Protein AF-A0A7Y2B599-F1 (afdb_monomer)

Solvent-accessible surface area (backbone atoms only — not comparable to full-atom values): 16458 Å² total; per-residue (Å²): 141,85,85,82,78,83,78,78,80,61,75,66,63,61,58,52,51,56,56,50,47,54,66,72,65,56,71,74,73,62,78,79,91,85,49,82,81,55,75,42,91,51,27,22,37,41,32,25,42,84,87,58,48,80,61,46,73,34,50,60,59,65,24,56,62,40,33,40,67,42,55,51,56,54,50,55,63,48,49,52,52,26,40,72,70,62,72,43,56,73,89,38,76,43,60,58,74,49,66,50,98,83,48,74,90,78,68,51,94,88,65,50,68,74,33,44,42,53,52,37,60,68,56,73,25,57,46,52,54,51,59,47,46,76,74,52,57,60,86,67,47,52,60,51,38,35,73,39,36,38,16,18,72,83,45,56,30,57,80,85,52,61,62,24,33,68,74,70,79,52,72,79,51,102,70,71,51,70,87,77,63,67,55,47,15,36,21,57,50,40,51,45,47,28,49,45,41,51,74,72,34,55,98,49,54,73,69,43,33,53,53,50,49,63,62,27,50,44,94,75,74,30,33,49,56,58,41,48,39,83,44,94,65,54,21,37,40,37,37,37,41,34,34,52,48,82,80,69,84,48,53,34,38,44,28,42,38,34,60,37,51,56,84,57,77,84,70,85,62,56,59,49,55,54,17,55,70,39,73,46,72,50,74,84,128

Mean predicted aligned error: 11.06 Å

Sequence (285 aa):
MIRWQHTSIGIGTRFLLCLALSIATGCAKAPELDHPGFDHPSIAVLLLDETGALASSRNGALATGHAFLAGDFLRVPTTIVGLERGELNPAGSFVCRDAGPGAVDGATDESADPLTFRDAFHAPCRSVFREIQRKIPWADFEPKLRALGLGAVSGFGDTGEDPGFVPEKLAGEGSWDIWSNRLITASPAQMARALHSTFAGESMTPATRDAWNALTRGNYELHAVSGRFDEELLGYRWIAVRGERNGTGETWLLFVFALTPSDQEPKPDLERYAAEWFGASPPIW

Structure (mmCIF, N/CA/C/O backbone):
data_AF-A0A7Y2B599-F1
#
_entry.id   AF-A0A7Y2B599-F1
#
loop_
_atom_site.group_PDB
_atom_site.id
_atom_site.type_symbol
_atom_site.label_atom_id
_atom_site.label_alt_id
_atom_site.label_comp_id
_atom_site.label_asym_id
_atom_site.label_entity_id
_atom_site.label_seq_id
_atom_site.pdbx_PDB_ins_code
_atom_site.Cartn_x
_atom_site.Cartn_y
_atom_site.Cartn_z
_atom_site.occupancy
_atom_site.B_iso_or_equiv
_atom_site.auth_seq_id
_atom_site.auth_comp_id
_atom_site.auth_asym_id
_atom_site.auth_atom_id
_atom_site.pdbx_PDB_model_num
ATOM 1 N N . MET A 1 1 ? -19.092 -67.793 5.580 1.00 38.62 1 MET A N 1
ATOM 2 C CA . MET A 1 1 ? -18.018 -67.347 4.666 1.00 38.62 1 MET A CA 1
ATOM 3 C C . MET A 1 1 ? -18.611 -66.242 3.794 1.00 38.62 1 MET A C 1
ATOM 5 O O . MET A 1 1 ? -19.406 -66.552 2.921 1.00 38.62 1 MET A O 1
ATOM 9 N N . ILE A 1 2 ? -18.362 -64.967 4.109 1.00 38.19 2 ILE A N 1
ATOM 10 C CA . ILE A 1 2 ? -18.944 -63.811 3.399 1.00 38.19 2 ILE A CA 1
ATOM 11 C C . ILE A 1 2 ? -17.787 -63.066 2.729 1.00 38.19 2 ILE A C 1
ATOM 13 O O . ILE A 1 2 ? -16.863 -62.632 3.414 1.00 38.19 2 ILE A O 1
ATOM 17 N N . ARG A 1 3 ? -17.809 -62.973 1.395 1.00 37.34 3 ARG A N 1
ATOM 18 C CA . ARG A 1 3 ? -16.858 -62.173 0.611 1.00 37.34 3 ARG A CA 1
ATOM 19 C C . ARG A 1 3 ? -17.394 -60.746 0.501 1.00 37.34 3 ARG A C 1
ATOM 21 O O . ARG A 1 3 ? -18.465 -60.549 -0.061 1.00 37.34 3 ARG A O 1
ATOM 28 N N . TRP A 1 4 ? -16.637 -59.775 1.000 1.00 35.94 4 TRP A N 1
ATOM 29 C CA . TRP A 1 4 ? -16.850 -58.358 0.711 1.00 35.94 4 TRP A CA 1
ATOM 30 C C . TRP A 1 4 ? -16.207 -58.028 -0.640 1.00 35.94 4 TRP A C 1
ATOM 32 O O . TRP A 1 4 ? -15.003 -58.208 -0.815 1.00 35.94 4 TRP A O 1
ATOM 42 N N . GLN A 1 5 ? -17.010 -57.582 -1.606 1.00 38.03 5 GLN A N 1
ATOM 43 C CA . GLN A 1 5 ? -16.516 -56.942 -2.823 1.00 38.03 5 GLN A CA 1
ATOM 44 C C . GLN A 1 5 ? -16.377 -55.443 -2.544 1.00 38.03 5 GLN A C 1
ATOM 46 O O . GLN A 1 5 ? -17.360 -54.768 -2.250 1.00 38.03 5 GLN A O 1
ATOM 51 N N . HIS A 1 6 ? -15.151 -54.927 -2.621 1.00 39.78 6 HIS A N 1
ATOM 52 C 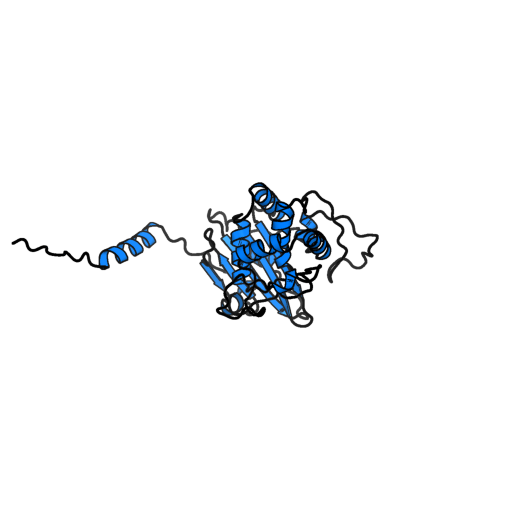CA . HIS A 1 6 ? -14.900 -53.492 -2.665 1.00 39.78 6 HIS A CA 1
ATOM 53 C C . HIS A 1 6 ? -15.256 -52.975 -4.059 1.00 39.78 6 HIS A C 1
ATOM 55 O O . HIS A 1 6 ? -14.558 -53.254 -5.033 1.00 39.78 6 HIS A O 1
ATOM 61 N N . THR A 1 7 ? -16.344 -52.217 -4.153 1.00 43.22 7 THR A N 1
ATOM 62 C CA . THR A 1 7 ? -16.658 -51.424 -5.339 1.00 43.22 7 THR A CA 1
ATOM 63 C C . THR A 1 7 ? -15.766 -50.188 -5.322 1.00 43.22 7 THR A C 1
ATOM 65 O O . THR A 1 7 ? -15.995 -49.249 -4.560 1.00 43.22 7 THR A O 1
ATOM 68 N N . SER A 1 8 ? -14.717 -50.198 -6.140 1.00 41.00 8 SER A N 1
ATOM 69 C CA . SER A 1 8 ? -13.899 -49.021 -6.421 1.00 41.00 8 SER A CA 1
ATOM 70 C C . SER A 1 8 ? -14.770 -47.958 -7.093 1.00 41.00 8 SER A C 1
ATOM 72 O O . SER A 1 8 ? -15.074 -48.059 -8.280 1.00 41.00 8 SER A O 1
ATOM 74 N N . ILE A 1 9 ? -15.188 -46.935 -6.344 1.00 46.78 9 ILE A N 1
ATOM 75 C CA . ILE A 1 9 ? -15.770 -45.724 -6.930 1.00 46.78 9 ILE A CA 1
ATOM 76 C C . ILE A 1 9 ? -14.615 -44.986 -7.601 1.00 46.78 9 ILE A C 1
ATOM 78 O O . ILE A 1 9 ? -13.759 -44.391 -6.946 1.00 46.78 9 ILE A O 1
ATOM 82 N N . GLY A 1 10 ? -14.555 -45.139 -8.922 1.00 36.84 10 GLY A N 1
ATOM 83 C CA . GLY A 1 10 ? -13.512 -44.596 -9.772 1.00 36.84 10 GLY A CA 1
ATOM 84 C C . GLY A 1 10 ? -13.379 -43.084 -9.620 1.00 36.84 10 GLY A C 1
ATOM 85 O O . GLY A 1 10 ? -14.355 -42.341 -9.585 1.00 36.84 10 GLY A O 1
ATOM 86 N N . ILE A 1 11 ? -12.127 -42.640 -9.601 1.00 47.69 11 ILE A N 1
ATOM 87 C CA . ILE A 1 11 ? -11.656 -41.250 -9.529 1.00 47.69 11 ILE A CA 1
ATOM 88 C C . ILE A 1 11 ? -12.298 -40.337 -10.606 1.00 47.69 11 ILE A C 1
ATOM 90 O O . ILE A 1 11 ? -12.306 -39.116 -10.461 1.00 47.69 11 ILE A O 1
ATOM 94 N N . GLY A 1 12 ? -12.917 -40.912 -11.644 1.00 37.12 12 GLY A N 1
ATOM 95 C CA . GLY A 1 12 ? -13.586 -40.192 -12.730 1.00 37.12 12 GLY A CA 1
ATOM 96 C C . GLY A 1 12 ? -14.792 -39.338 -12.317 1.00 37.12 12 GLY A C 1
ATOM 97 O O . GLY A 1 12 ? -15.004 -38.284 -12.911 1.00 37.12 12 GLY A O 1
ATOM 98 N N . THR A 1 13 ? -15.553 -39.705 -11.280 1.00 42.88 13 THR A N 1
ATOM 99 C CA . THR A 1 13 ? -16.737 -38.918 -10.871 1.00 42.88 13 THR A CA 1
ATOM 100 C C . THR A 1 13 ? -16.385 -37.644 -10.102 1.00 42.88 13 THR A C 1
ATOM 102 O O . THR A 1 13 ? -17.166 -36.697 -10.118 1.00 42.88 13 THR A O 1
ATOM 105 N N . ARG A 1 14 ? -15.205 -37.569 -9.469 1.00 41.62 14 ARG A N 1
ATOM 106 C CA . ARG A 1 14 ? -14.756 -36.350 -8.769 1.00 41.62 14 ARG A CA 1
ATOM 107 C C . ARG A 1 14 ? -14.248 -35.275 -9.731 1.00 41.62 14 ARG A C 1
ATOM 109 O O . ARG A 1 14 ? -14.529 -34.103 -9.518 1.00 41.62 14 ARG A O 1
ATOM 116 N N . PHE A 1 15 ? -13.582 -35.669 -10.817 1.00 46.91 15 PHE A N 1
ATOM 117 C CA . PHE A 1 15 ? -13.113 -34.728 -11.843 1.00 46.91 15 PHE A CA 1
ATOM 118 C C . PHE A 1 15 ? -14.265 -34.089 -12.630 1.00 46.91 15 PHE A C 1
ATOM 120 O O . PHE A 1 15 ? -14.243 -32.890 -12.897 1.00 46.91 15 PHE A O 1
ATOM 127 N N . LEU A 1 16 ? -15.301 -34.871 -12.949 1.00 41.38 16 LEU A N 1
ATOM 128 C CA . LEU A 1 16 ? -16.484 -34.372 -13.655 1.00 41.38 16 LEU A CA 1
ATOM 129 C C . LEU A 1 16 ? -17.309 -33.384 -12.816 1.00 41.38 16 LEU A C 1
ATOM 131 O O . LEU A 1 16 ? -17.882 -32.458 -13.381 1.00 41.38 16 LEU A O 1
ATOM 135 N N . LEU A 1 17 ? -17.330 -33.526 -11.486 1.00 38.72 17 LEU A N 1
ATOM 136 C CA . LEU A 1 17 ? -18.061 -32.604 -10.612 1.00 38.72 17 LEU A CA 1
ATOM 137 C C . LEU A 1 17 ? -17.363 -31.237 -10.490 1.00 38.72 17 LEU A C 1
ATOM 139 O O . LEU A 1 17 ? -18.042 -30.215 -10.501 1.00 38.72 17 LEU A O 1
ATOM 143 N N . CYS A 1 18 ? -16.025 -31.200 -10.447 1.00 47.44 18 CYS A N 1
ATOM 144 C CA . CYS A 1 18 ? -15.270 -29.940 -10.469 1.00 47.44 18 CYS A CA 1
ATOM 145 C C . CYS A 1 18 ? -15.419 -29.210 -11.812 1.00 47.44 18 CYS A C 1
ATOM 147 O O . CYS A 1 18 ? -15.633 -28.003 -11.819 1.00 47.44 18 CYS A O 1
ATOM 149 N N . LEU A 1 19 ? -15.382 -29.936 -12.936 1.00 38.53 19 LEU A N 1
ATOM 150 C CA . LEU A 1 19 ? -15.526 -29.339 -14.268 1.00 38.53 19 LEU A CA 1
ATOM 151 C C . LEU A 1 19 ? -16.956 -28.829 -14.529 1.00 38.53 19 LEU A C 1
ATOM 153 O O . LEU A 1 19 ? -17.136 -27.774 -15.131 1.00 38.53 19 LEU A O 1
ATOM 157 N N . ALA A 1 20 ? -17.976 -29.550 -14.052 1.00 44.06 20 ALA A N 1
ATOM 158 C CA . ALA A 1 20 ? -19.372 -29.134 -14.182 1.00 44.06 20 ALA A CA 1
ATOM 159 C C . ALA A 1 20 ? -19.725 -27.949 -13.266 1.00 44.06 20 ALA A C 1
ATOM 161 O O . ALA A 1 20 ? -20.504 -27.092 -13.683 1.00 44.06 20 ALA A O 1
ATOM 162 N N . LEU A 1 21 ? -19.130 -27.850 -12.066 1.00 40.84 21 LEU A N 1
ATOM 163 C CA . LEU A 1 21 ? -19.290 -26.657 -11.227 1.00 40.84 21 LEU A CA 1
ATOM 164 C C . LEU A 1 21 ? -18.687 -25.417 -11.897 1.00 40.84 21 LEU A C 1
ATOM 166 O O . LEU A 1 21 ? -19.358 -24.396 -11.920 1.00 40.84 21 LEU A O 1
ATOM 170 N N . SER A 1 22 ? -17.504 -25.510 -12.517 1.00 40.44 22 SER A N 1
ATOM 171 C CA . SER A 1 22 ? -16.877 -24.370 -13.214 1.00 40.44 22 SER A CA 1
ATOM 172 C C . SER A 1 22 ? -17.706 -23.828 -14.386 1.00 40.44 22 SER A C 1
ATOM 174 O O . SER A 1 22 ? -17.664 -22.634 -14.674 1.00 40.44 22 SER A O 1
ATOM 176 N N . ILE A 1 23 ? -18.472 -24.690 -15.064 1.00 47.59 23 ILE A N 1
ATOM 177 C CA . ILE A 1 23 ? -19.350 -24.290 -16.178 1.00 47.59 23 ILE A CA 1
ATOM 178 C C . ILE A 1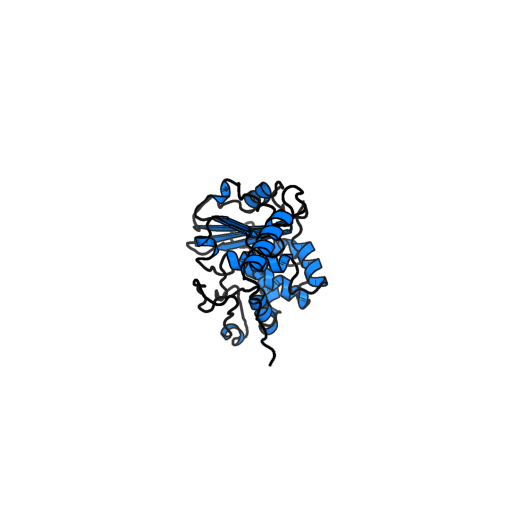 23 ? -20.670 -23.704 -15.649 1.00 47.59 23 ILE A C 1
ATOM 180 O O . ILE A 1 23 ? -21.200 -22.764 -16.236 1.00 47.59 23 ILE A O 1
ATOM 184 N N . ALA A 1 24 ? -21.190 -24.220 -14.529 1.00 42.09 24 ALA A N 1
ATOM 185 C CA . ALA A 1 24 ? -22.432 -23.741 -13.921 1.00 42.09 24 ALA A CA 1
ATOM 186 C C . ALA A 1 24 ? -22.263 -22.445 -13.107 1.00 42.09 24 ALA A C 1
ATOM 188 O O . ALA A 1 24 ? -23.224 -21.693 -12.977 1.00 42.09 24 ALA A O 1
ATOM 189 N N . THR A 1 25 ? -21.064 -22.154 -12.590 1.00 48.56 25 THR A N 1
ATOM 190 C CA . THR A 1 25 ? -20.790 -20.907 -11.856 1.00 48.56 25 THR A CA 1
ATOM 191 C C . THR A 1 25 ? -20.529 -19.713 -12.761 1.00 48.56 25 THR A C 1
ATOM 193 O O . THR A 1 25 ? -20.335 -18.629 -12.229 1.00 48.56 25 THR A O 1
ATOM 196 N N . GLY A 1 26 ? -20.510 -19.893 -14.091 1.00 38.69 26 GLY A N 1
ATOM 197 C CA . GLY A 1 26 ? -20.224 -18.817 -15.034 1.00 38.69 26 GLY A CA 1
ATOM 198 C C . GLY A 1 26 ? -18.971 -18.065 -14.612 1.00 38.69 26 GLY A C 1
ATOM 199 O O . GLY A 1 26 ? -19.090 -16.929 -14.180 1.00 38.69 26 GLY A O 1
ATOM 200 N N . CYS A 1 27 ? -17.797 -18.713 -14.654 1.00 47.72 27 CYS A N 1
ATOM 201 C CA . CYS A 1 27 ? -16.533 -18.047 -14.340 1.00 47.72 27 CYS A CA 1
ATOM 202 C C . CYS A 1 27 ? -16.462 -16.736 -15.128 1.00 47.72 27 CYS A C 1
ATOM 204 O O . CYS A 1 27 ? -16.240 -16.760 -16.343 1.00 47.72 27 CYS A O 1
ATOM 206 N N . ALA A 1 28 ? -16.705 -15.615 -14.446 1.00 55.97 28 ALA A N 1
ATOM 207 C CA . ALA A 1 28 ? -16.566 -14.302 -15.029 1.00 55.97 28 ALA A CA 1
ATOM 208 C C . ALA A 1 28 ? -15.130 -14.231 -15.535 1.00 55.97 28 ALA A C 1
ATOM 210 O O . ALA A 1 28 ? -14.168 -14.442 -14.793 1.00 55.97 28 ALA A O 1
ATOM 211 N N . LYS A 1 29 ? -14.981 -14.079 -16.851 1.00 67.44 29 LYS A N 1
ATOM 212 C CA . LYS A 1 29 ? -13.659 -13.945 -17.446 1.00 67.44 29 LYS A CA 1
ATOM 213 C C . LYS A 1 29 ? -13.057 -12.680 -16.842 1.00 67.44 29 LYS A C 1
ATOM 215 O O . LYS A 1 29 ? -13.676 -11.623 -16.938 1.00 67.44 29 LYS A O 1
ATOM 220 N N . ALA A 1 30 ? -11.871 -12.807 -16.244 1.00 76.69 30 ALA A N 1
ATOM 221 C CA . ALA A 1 30 ? -11.162 -11.671 -15.676 1.00 76.69 30 ALA A CA 1
ATOM 222 C C . ALA A 1 30 ? -11.123 -10.513 -16.694 1.00 76.69 30 ALA A C 1
ATOM 224 O O . ALA A 1 30 ? -10.841 -10.765 -17.877 1.00 76.69 30 ALA A O 1
ATOM 225 N N . PRO A 1 31 ? -11.409 -9.271 -16.268 1.00 83.12 31 PRO A N 1
ATOM 226 C CA . PRO A 1 31 ? -11.387 -8.130 -17.160 1.00 83.12 31 PRO A CA 1
ATOM 227 C C . PRO A 1 31 ? -10.008 -7.992 -17.810 1.00 83.12 31 PRO A C 1
ATOM 229 O O . PRO A 1 31 ? -8.973 -8.198 -17.170 1.00 83.12 31 PRO A O 1
ATOM 232 N N . GLU A 1 32 ? -9.977 -7.630 -19.089 1.00 85.56 32 GLU A N 1
ATOM 233 C CA . GLU A 1 32 ? -8.708 -7.451 -19.789 1.00 85.56 32 GLU A CA 1
ATOM 234 C C . GLU A 1 32 ? -7.978 -6.201 -19.268 1.00 85.56 32 GLU A C 1
ATOM 236 O O . GLU A 1 32 ? -8.594 -5.202 -18.886 1.00 85.56 32 GLU A O 1
ATOM 241 N N . LEU A 1 33 ? -6.647 -6.283 -19.209 1.00 87.56 33 LEU A N 1
ATOM 242 C CA . LEU A 1 33 ? -5.755 -5.168 -18.888 1.00 87.56 33 LEU A CA 1
ATOM 243 C C . LEU A 1 33 ? -5.394 -4.460 -20.200 1.00 87.56 33 LEU A C 1
ATOM 245 O O . LEU A 1 33 ? -4.329 -4.707 -20.775 1.00 87.56 33 LEU A O 1
ATOM 249 N N . ASP A 1 34 ? -6.338 -3.662 -20.695 1.00 83.19 34 ASP A N 1
ATOM 250 C CA . ASP A 1 34 ? -6.414 -3.081 -22.041 1.00 83.19 34 ASP A CA 1
ATOM 251 C C . ASP A 1 34 ? -6.129 -1.569 -22.074 1.00 83.19 34 ASP A C 1
ATOM 253 O O . ASP A 1 34 ? -6.758 -0.814 -22.808 1.00 83.19 34 ASP A O 1
ATOM 257 N N . HIS A 1 35 ? -5.152 -1.116 -21.287 1.00 86.94 35 HIS A N 1
ATOM 258 C CA . HIS A 1 35 ? -4.705 0.275 -21.285 1.00 86.94 35 HIS A CA 1
ATOM 259 C C . HIS A 1 35 ? -3.307 0.385 -21.926 1.00 86.94 35 HIS A C 1
ATOM 261 O O . HIS A 1 35 ? -2.398 -0.329 -21.497 1.00 86.94 35 HIS A O 1
ATOM 267 N N . PRO A 1 36 ? -3.072 1.295 -22.894 1.00 84.81 36 PRO A N 1
ATOM 268 C CA . PRO A 1 36 ? -1.804 1.368 -23.636 1.00 84.81 36 PRO A CA 1
ATOM 269 C C . PRO A 1 36 ? -0.590 1.654 -22.739 1.00 84.81 36 PRO A C 1
ATOM 271 O O . PRO A 1 36 ? 0.521 1.210 -23.016 1.00 84.81 36 PRO A O 1
ATOM 274 N N . GLY A 1 37 ? -0.797 2.354 -21.621 1.00 83.69 37 GLY A N 1
ATOM 275 C CA . GLY A 1 37 ? 0.237 2.575 -20.608 1.00 83.69 37 GLY A CA 1
ATOM 276 C C . GLY A 1 37 ? 0.731 1.303 -19.901 1.00 83.69 37 GLY A C 1
ATOM 277 O O . GLY A 1 37 ? 1.784 1.350 -19.277 1.00 83.69 37 GLY A O 1
ATOM 278 N N . PHE A 1 38 ? 0.018 0.172 -19.984 1.00 89.00 38 PHE A N 1
ATOM 279 C CA . PHE A 1 38 ? 0.381 -1.076 -19.294 1.00 89.00 38 PHE A CA 1
ATOM 280 C C . PHE A 1 38 ? 1.370 -1.958 -20.064 1.00 89.00 38 PHE A C 1
ATOM 282 O O . PHE A 1 38 ? 1.943 -2.871 -19.473 1.00 89.00 38 PHE A O 1
ATOM 289 N N . ASP A 1 39 ? 1.604 -1.688 -21.349 1.00 88.06 39 ASP A N 1
ATOM 290 C CA . ASP A 1 39 ? 2.503 -2.493 -22.187 1.00 88.06 39 ASP A CA 1
ATOM 291 C C . ASP A 1 39 ? 3.986 -2.092 -22.048 1.00 88.06 39 ASP A C 1
ATOM 293 O O . ASP A 1 39 ? 4.865 -2.688 -22.674 1.00 88.06 39 ASP A O 1
ATOM 297 N N . HIS A 1 40 ? 4.297 -1.088 -21.221 1.00 87.69 40 HIS A N 1
ATOM 298 C CA . HIS A 1 40 ? 5.672 -0.638 -21.014 1.00 87.69 40 HIS A CA 1
ATOM 299 C C . HIS A 1 40 ? 6.495 -1.683 -20.227 1.00 87.69 40 HIS A C 1
ATOM 301 O O . HIS A 1 40 ? 6.057 -2.136 -19.168 1.00 87.69 40 HIS A O 1
ATOM 307 N N . PRO A 1 41 ? 7.727 -2.031 -20.651 1.00 87.56 41 PRO A N 1
ATOM 308 C CA . PRO A 1 41 ? 8.523 -3.097 -20.026 1.00 87.56 41 PRO A CA 1
ATOM 309 C C . PRO A 1 41 ? 8.993 -2.789 -18.596 1.00 87.56 41 PRO A C 1
ATOM 311 O O . PRO A 1 41 ? 9.409 -3.695 -17.879 1.00 87.56 41 PRO A O 1
ATOM 314 N N . SER A 1 42 ? 8.935 -1.526 -18.169 1.00 90.38 42 SER A N 1
ATOM 315 C CA . SER A 1 42 ? 9.222 -1.127 -16.784 1.00 90.38 42 SER A CA 1
ATOM 316 C C . SER A 1 42 ? 7.979 -1.091 -15.888 1.00 90.38 42 SER A C 1
ATOM 318 O O . SER A 1 42 ? 8.088 -0.718 -14.723 1.00 90.38 42 SER A O 1
ATOM 320 N N . ILE A 1 43 ? 6.806 -1.458 -16.416 1.00 92.81 43 ILE A N 1
ATOM 321 C CA . ILE A 1 43 ? 5.537 -1.447 -15.691 1.00 92.81 43 ILE A CA 1
ATOM 322 C C . ILE A 1 43 ? 5.077 -2.883 -15.450 1.00 92.81 43 ILE A C 1
ATOM 324 O O . ILE A 1 43 ? 5.062 -3.709 -16.362 1.00 92.81 43 ILE A O 1
ATOM 328 N N . ALA A 1 44 ? 4.715 -3.174 -14.205 1.00 94.62 44 ALA A N 1
ATOM 329 C CA . ALA A 1 44 ? 4.005 -4.372 -13.796 1.00 94.62 44 ALA A CA 1
ATOM 330 C C . ALA A 1 44 ? 2.579 -4.000 -13.399 1.00 94.62 44 ALA A C 1
ATOM 332 O O . ALA A 1 44 ? 2.355 -3.018 -12.689 1.00 94.62 44 ALA A O 1
ATOM 333 N N . VAL A 1 45 ? 1.618 -4.805 -13.845 1.00 95.88 45 VAL A N 1
ATOM 334 C CA . VAL A 1 45 ? 0.202 -4.625 -13.516 1.00 95.88 45 VAL A CA 1
ATOM 335 C C . VAL A 1 45 ? -0.340 -5.931 -12.978 1.00 95.88 45 VAL A C 1
ATOM 337 O O . VAL A 1 45 ? -0.130 -6.988 -13.575 1.00 95.88 45 VAL A O 1
ATOM 340 N N . LEU A 1 46 ? -1.036 -5.859 -11.854 1.00 95.00 46 LEU A N 1
ATOM 341 C CA . LEU A 1 46 ? -1.659 -6.994 -11.192 1.00 95.00 46 LEU A CA 1
ATOM 342 C C . LEU A 1 46 ? -3.132 -6.677 -10.967 1.00 95.00 46 LEU A C 1
ATOM 344 O O . LEU A 1 46 ? -3.465 -5.615 -10.444 1.00 95.00 46 LEU A O 1
ATOM 348 N N . LEU A 1 47 ? -3.996 -7.610 -11.353 1.00 94.56 47 LEU A N 1
ATOM 349 C CA . LEU A 1 47 ? -5.427 -7.545 -11.101 1.00 94.56 47 LEU A CA 1
ATOM 350 C C . LEU A 1 47 ? -5.812 -8.681 -10.159 1.00 94.56 47 LEU A C 1
ATOM 352 O O . LEU A 1 47 ? -5.652 -9.852 -10.513 1.00 94.56 47 LEU A O 1
ATOM 356 N N . LEU A 1 48 ? -6.284 -8.332 -8.966 1.00 93.56 48 LEU A N 1
ATOM 357 C CA . LEU A 1 48 ? -6.746 -9.287 -7.963 1.00 93.56 48 LEU A CA 1
ATOM 358 C C . LEU A 1 48 ? -8.272 -9.213 -7.847 1.00 93.56 48 LEU A C 1
ATOM 360 O O . LEU A 1 48 ? -8.841 -8.118 -7.888 1.00 93.56 48 LEU A O 1
ATOM 364 N N . ASP A 1 49 ? -8.908 -10.376 -7.712 1.00 91.88 49 ASP A N 1
ATOM 365 C CA . ASP A 1 49 ? -10.340 -10.485 -7.413 1.00 91.88 49 ASP A CA 1
ATOM 366 C C . ASP A 1 49 ? -10.637 -10.239 -5.923 1.00 91.88 49 ASP A C 1
ATOM 368 O O . ASP A 1 49 ? -9.726 -10.002 -5.133 1.00 91.88 49 ASP A O 1
ATOM 372 N N . GLU A 1 50 ? -11.912 -10.317 -5.533 1.00 89.62 50 GLU A N 1
ATOM 373 C CA . GLU A 1 50 ? -12.376 -10.116 -4.151 1.00 89.62 50 GLU A CA 1
ATOM 374 C C . GLU A 1 50 ? -11.788 -11.097 -3.123 1.00 89.62 50 GLU A C 1
ATOM 376 O O . GLU A 1 50 ? -11.784 -10.812 -1.924 1.00 89.62 50 GLU A O 1
ATOM 381 N N . THR A 1 51 ? -11.291 -12.251 -3.575 1.00 88.50 51 THR A N 1
ATOM 382 C CA . THR A 1 51 ? -10.643 -13.256 -2.722 1.00 88.50 51 THR A CA 1
ATOM 383 C C . THR A 1 51 ? -9.145 -12.993 -2.567 1.00 88.50 51 THR A C 1
ATOM 385 O O . THR A 1 51 ? -8.467 -13.672 -1.795 1.00 88.50 51 THR A O 1
ATOM 388 N N . GLY A 1 52 ? -8.611 -12.012 -3.299 1.00 87.06 52 GLY A N 1
ATOM 389 C CA . GLY A 1 52 ? -7.187 -11.718 -3.389 1.00 87.06 52 GLY A CA 1
ATOM 390 C C . GLY A 1 52 ? -6.433 -12.639 -4.347 1.00 87.06 52 GLY A C 1
ATOM 391 O O . GLY A 1 52 ? -5.197 -12.596 -4.389 1.00 87.06 52 GLY A O 1
ATOM 392 N N . ALA A 1 53 ? -7.134 -13.476 -5.118 1.00 88.50 53 ALA A N 1
ATOM 393 C CA . ALA A 1 53 ? -6.507 -14.319 -6.122 1.00 88.50 53 ALA A CA 1
ATOM 394 C C . ALA A 1 53 ? -6.108 -13.482 -7.344 1.00 88.50 53 ALA A C 1
ATOM 396 O O . ALA A 1 53 ? -6.790 -12.538 -7.741 1.00 88.50 53 ALA A O 1
ATOM 397 N N . LEU A 1 54 ? -4.964 -13.823 -7.947 1.00 89.94 54 LEU A N 1
ATOM 398 C CA . LEU A 1 54 ? -4.482 -13.143 -9.146 1.00 89.94 54 LEU A CA 1
ATOM 399 C C . LEU A 1 54 ? -5.338 -13.557 -10.346 1.00 89.94 54 LEU A C 1
ATOM 401 O O . LEU A 1 54 ? -5.215 -14.680 -10.835 1.00 89.94 54 LEU A O 1
ATOM 405 N N . ALA A 1 55 ? -6.155 -12.636 -10.840 1.00 90.69 55 ALA A N 1
ATOM 406 C CA . ALA A 1 55 ? -7.036 -12.860 -11.977 1.00 90.69 55 ALA A CA 1
ATOM 407 C C . ALA A 1 55 ? -6.334 -12.591 -13.317 1.00 90.69 55 ALA A C 1
ATOM 409 O O . ALA A 1 55 ? -6.556 -13.302 -14.297 1.00 90.69 55 ALA A O 1
ATOM 410 N N . SER A 1 56 ? -5.465 -11.576 -13.369 1.00 91.56 56 SER A N 1
ATOM 411 C CA . SER A 1 56 ? -4.687 -11.224 -14.562 1.00 91.56 56 SER A CA 1
ATOM 412 C C . SER A 1 56 ? -3.417 -10.454 -14.196 1.00 91.56 56 SER A C 1
ATOM 414 O O . SER A 1 56 ? -3.345 -9.823 -13.139 1.00 91.56 56 SER A O 1
ATOM 416 N N . SER A 1 57 ? -2.400 -10.494 -15.060 1.00 93.00 57 SER A N 1
ATOM 417 C CA . SER A 1 57 ? -1.185 -9.694 -14.889 1.00 93.00 57 SER A CA 1
ATOM 418 C C . SER A 1 57 ? -0.531 -9.276 -16.206 1.00 93.00 57 SER A C 1
ATOM 420 O O . SER A 1 57 ? -0.680 -9.926 -17.244 1.00 93.00 57 SER A O 1
ATOM 422 N N . ARG A 1 58 ? 0.239 -8.187 -16.146 1.00 93.75 58 ARG A N 1
ATOM 423 C CA . ARG A 1 58 ? 1.207 -7.763 -17.166 1.00 93.75 58 ARG A CA 1
ATOM 424 C C . ARG A 1 58 ? 2.584 -7.678 -16.522 1.00 93.75 58 ARG A C 1
ATOM 426 O O . ARG A 1 58 ? 2.708 -7.188 -15.402 1.00 93.75 58 ARG A O 1
ATOM 433 N N . ASN A 1 59 ? 3.601 -8.152 -17.244 1.00 91.19 59 ASN A N 1
ATOM 434 C CA . ASN A 1 59 ? 4.992 -8.181 -16.784 1.00 91.19 59 ASN A CA 1
ATOM 435 C C . ASN A 1 59 ? 5.173 -8.913 -15.435 1.00 91.19 59 ASN A C 1
ATOM 437 O O . ASN A 1 59 ? 5.692 -8.378 -14.455 1.00 91.19 59 ASN A O 1
ATOM 441 N N . GLY A 1 60 ? 4.731 -10.176 -15.388 1.00 85.12 60 GLY A N 1
ATOM 442 C CA . GLY A 1 60 ? 4.803 -11.006 -14.178 1.00 85.12 60 GLY A CA 1
ATOM 443 C C . GLY A 1 60 ? 6.226 -11.215 -13.641 1.00 85.12 60 GLY A C 1
ATOM 444 O O . GLY A 1 60 ? 6.400 -11.393 -12.435 1.00 85.12 60 GLY A O 1
ATOM 445 N N . ALA A 1 61 ? 7.240 -11.133 -14.512 1.00 85.94 61 ALA A N 1
ATOM 446 C CA . ALA A 1 61 ? 8.646 -11.199 -14.123 1.00 85.94 61 ALA A CA 1
ATOM 447 C C . ALA A 1 61 ? 9.034 -10.026 -13.212 1.00 85.94 61 ALA A C 1
ATOM 449 O O . ALA A 1 61 ? 9.578 -10.258 -12.140 1.00 85.94 61 ALA A O 1
ATOM 450 N N .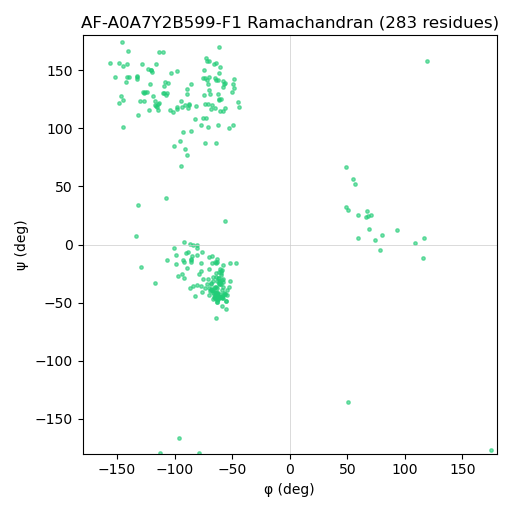 LEU A 1 62 ? 8.681 -8.785 -13.566 1.00 87.88 62 LEU A N 1
ATOM 451 C CA . LEU A 1 62 ? 8.888 -7.640 -12.675 1.00 87.88 62 LEU A CA 1
ATOM 452 C C . LEU A 1 62 ? 8.035 -7.750 -11.401 1.00 87.88 62 LEU A C 1
ATOM 454 O O . LEU A 1 62 ? 8.491 -7.401 -10.316 1.00 87.88 62 LEU A O 1
ATOM 458 N N . ALA A 1 63 ? 6.810 -8.269 -11.517 1.00 87.31 63 ALA A N 1
ATOM 459 C CA . ALA A 1 63 ? 5.893 -8.352 -10.385 1.00 87.31 63 ALA A CA 1
ATOM 460 C C . ALA A 1 63 ? 6.338 -9.315 -9.269 1.00 87.31 63 ALA A C 1
ATOM 462 O O . ALA A 1 63 ? 5.943 -9.131 -8.118 1.00 87.31 63 ALA A O 1
ATOM 463 N N . THR A 1 64 ? 7.107 -10.355 -9.608 1.00 83.75 64 THR A N 1
ATOM 464 C CA . THR A 1 64 ? 7.452 -11.458 -8.687 1.00 83.75 64 THR A CA 1
ATOM 465 C C . THR A 1 64 ? 8.943 -11.777 -8.611 1.00 83.75 64 THR A C 1
ATOM 467 O O . THR A 1 64 ? 9.370 -12.417 -7.658 1.00 83.75 64 THR A O 1
ATOM 470 N N . GLY A 1 65 ? 9.734 -11.358 -9.600 1.00 75.19 65 GLY A N 1
ATOM 471 C CA . GLY A 1 65 ? 11.145 -11.722 -9.732 1.00 75.19 65 GLY A CA 1
ATOM 472 C C . GLY A 1 65 ? 12.109 -10.850 -8.932 1.00 75.19 65 GLY A C 1
ATOM 473 O O . GLY A 1 65 ? 13.283 -11.195 -8.844 1.00 75.19 65 GLY A O 1
ATOM 474 N N . HIS A 1 66 ? 11.632 -9.740 -8.362 1.00 80.12 66 HIS A N 1
ATOM 475 C CA . HIS A 1 66 ? 12.444 -8.803 -7.592 1.00 80.12 66 HIS A CA 1
ATOM 476 C C . HIS A 1 66 ? 11.667 -8.271 -6.391 1.00 80.12 66 HIS A C 1
ATOM 478 O O . HIS A 1 66 ? 10.465 -7.998 -6.496 1.00 80.12 66 HIS A O 1
ATOM 484 N N . ALA A 1 67 ? 12.365 -8.056 -5.279 1.00 82.69 67 ALA A N 1
ATOM 485 C CA . ALA A 1 67 ? 11.862 -7.250 -4.183 1.00 82.69 67 ALA A CA 1
ATOM 486 C C . ALA A 1 67 ? 12.514 -5.871 -4.169 1.00 82.69 67 ALA A C 1
ATOM 488 O O . ALA A 1 67 ? 13.676 -5.684 -4.527 1.00 82.69 67 ALA A O 1
ATOM 489 N N . PHE A 1 68 ? 11.730 -4.898 -3.729 1.00 84.31 68 PHE A N 1
ATOM 490 C CA . PHE A 1 68 ? 12.129 -3.507 -3.627 1.00 84.31 68 PHE A CA 1
ATOM 491 C C . PHE A 1 68 ? 12.002 -3.065 -2.183 1.00 84.31 68 PHE A C 1
ATOM 493 O O . PHE A 1 68 ? 11.135 -3.558 -1.458 1.00 84.31 68 PHE A O 1
ATOM 500 N N . LEU A 1 69 ? 12.838 -2.116 -1.764 1.00 84.00 69 LEU A N 1
ATOM 501 C CA . LEU A 1 69 ? 12.663 -1.430 -0.485 1.00 84.00 69 LEU A CA 1
ATOM 502 C C . LEU A 1 69 ? 11.235 -0.930 -0.387 1.00 84.00 69 LEU A C 1
ATOM 504 O O . LEU A 1 69 ? 10.774 -0.303 -1.325 1.00 84.00 69 LEU A O 1
ATOM 508 N N . ALA A 1 70 ? 10.539 -1.185 0.717 1.00 83.12 70 ALA A N 1
ATOM 509 C CA . ALA A 1 70 ? 9.116 -0.878 0.818 1.00 83.12 70 ALA A CA 1
ATOM 510 C C . ALA A 1 70 ? 8.819 0.634 0.729 1.00 83.12 70 ALA A C 1
ATOM 512 O O . ALA A 1 70 ? 7.731 1.010 0.310 1.00 83.12 70 ALA A O 1
ATOM 513 N N . GLY A 1 71 ? 9.779 1.507 1.059 1.00 83.50 71 GLY A N 1
ATOM 514 C CA . GLY A 1 71 ? 9.647 2.956 0.861 1.00 83.50 71 GLY A CA 1
ATOM 515 C C . GLY A 1 71 ? 8.338 3.508 1.433 1.00 83.50 71 GLY A C 1
ATOM 516 O O . GLY A 1 71 ? 7.915 3.110 2.520 1.00 83.50 71 GLY A O 1
ATOM 517 N N . ASP A 1 72 ? 7.659 4.371 0.671 1.00 86.31 72 ASP A N 1
ATOM 518 C CA . ASP A 1 72 ? 6.367 4.966 1.049 1.00 86.31 72 ASP A CA 1
ATOM 519 C C . ASP A 1 72 ? 5.267 3.929 1.335 1.00 86.31 72 ASP A C 1
ATOM 521 O O . ASP A 1 72 ? 4.307 4.248 2.034 1.00 86.31 72 ASP A O 1
ATOM 525 N N . PHE A 1 73 ? 5.406 2.672 0.898 1.00 89.88 73 PHE A N 1
ATOM 526 C CA . PHE A 1 73 ? 4.467 1.597 1.237 1.00 89.88 73 PHE A CA 1
ATOM 527 C C . PHE A 1 73 ? 4.350 1.365 2.749 1.00 89.88 73 PHE A C 1
ATOM 529 O O . PHE A 1 73 ? 3.273 1.032 3.243 1.00 89.88 73 PHE A O 1
ATOM 536 N N . LEU A 1 74 ? 5.418 1.607 3.517 1.00 88.38 74 LEU A N 1
ATOM 537 C CA . LEU A 1 74 ? 5.429 1.432 4.976 1.00 88.38 74 LEU A CA 1
ATOM 538 C C . LEU A 1 74 ? 4.447 2.357 5.705 1.00 88.38 74 LEU A C 1
ATOM 540 O O . LEU A 1 74 ? 4.089 2.094 6.857 1.00 88.38 74 LEU A O 1
ATOM 544 N N . ARG A 1 75 ? 3.930 3.393 5.034 1.00 90.00 75 ARG A N 1
ATOM 545 C CA . ARG A 1 75 ? 2.869 4.244 5.582 1.00 90.00 75 ARG A CA 1
ATOM 546 C C . ARG A 1 75 ? 1.574 3.468 5.811 1.00 90.00 75 ARG A C 1
ATOM 548 O O . ARG A 1 75 ? 0.824 3.819 6.715 1.00 90.00 75 ARG A O 1
ATOM 555 N N . VAL A 1 76 ? 1.325 2.400 5.047 1.00 92.81 76 VAL A N 1
ATOM 556 C CA . VAL A 1 76 ? 0.133 1.549 5.182 1.00 92.81 76 VAL A CA 1
ATOM 557 C C . VAL A 1 76 ? 0.116 0.847 6.546 1.00 92.81 76 VAL A C 1
ATOM 559 O O . VAL A 1 76 ? -0.744 1.189 7.359 1.00 92.81 76 VAL A O 1
ATOM 562 N N . PRO A 1 77 ? 1.079 -0.037 6.886 1.00 91.88 77 PRO A N 1
ATOM 563 C CA . PRO A 1 77 ? 1.123 -0.640 8.217 1.00 91.88 77 PRO A CA 1
ATOM 564 C C . PRO A 1 77 ? 1.282 0.401 9.332 1.00 91.88 77 PRO A C 1
ATOM 566 O O . PRO A 1 77 ? 0.689 0.232 10.394 1.00 91.88 77 PRO A O 1
ATOM 569 N N . THR A 1 78 ? 2.014 1.501 9.101 1.00 92.19 78 THR A N 1
ATOM 570 C CA . THR A 1 78 ? 2.174 2.579 10.104 1.00 92.19 78 THR A CA 1
ATOM 571 C C . THR A 1 78 ? 0.841 3.233 10.445 1.00 92.19 78 THR A C 1
ATOM 573 O O . THR A 1 78 ? 0.542 3.442 11.618 1.00 92.19 78 THR A O 1
ATOM 576 N N . THR A 1 79 ? 0.010 3.496 9.437 1.00 93.94 79 THR A N 1
ATOM 577 C CA . THR A 1 79 ? -1.337 4.046 9.620 1.00 93.94 79 THR A CA 1
ATOM 578 C C . THR A 1 79 ? -2.209 3.079 10.408 1.00 93.94 79 THR A C 1
ATOM 580 O O . THR A 1 79 ? -2.815 3.474 11.398 1.00 93.94 79 THR A O 1
ATOM 583 N N . ILE A 1 80 ? -2.237 1.803 10.014 1.00 94.50 80 ILE A N 1
ATOM 584 C CA . ILE A 1 80 ? -3.076 0.783 10.659 1.00 94.50 80 ILE A CA 1
ATOM 585 C C . ILE A 1 80 ? -2.728 0.659 12.144 1.00 94.50 80 ILE A C 1
ATOM 587 O O . ILE A 1 80 ? -3.607 0.789 12.994 1.00 94.50 80 ILE A O 1
ATOM 591 N N . VAL A 1 81 ? -1.447 0.459 12.463 1.00 94.06 81 VAL A N 1
ATOM 592 C CA . VAL A 1 81 ? -1.000 0.279 13.852 1.00 94.06 81 VAL A CA 1
ATOM 593 C C . VAL A 1 81 ? -1.149 1.576 14.648 1.00 94.06 81 VAL A C 1
ATOM 595 O O . VAL A 1 81 ? -1.568 1.540 15.802 1.00 94.06 81 VAL A O 1
ATOM 598 N N . GLY A 1 82 ? -0.876 2.732 14.034 1.00 94.69 82 GLY A N 1
ATOM 599 C CA . GLY A 1 82 ? -1.097 4.034 14.661 1.00 94.69 82 GLY A CA 1
ATOM 600 C C . GLY A 1 82 ? -2.556 4.237 15.077 1.00 94.69 82 GLY A C 1
ATOM 601 O O . GLY A 1 82 ? -2.812 4.690 16.192 1.00 94.69 82 GLY A O 1
ATOM 602 N N . LEU A 1 83 ? -3.509 3.860 14.217 1.00 94.56 83 LEU A N 1
ATOM 603 C CA . LEU A 1 83 ? -4.943 3.917 14.520 1.00 94.56 83 LEU A CA 1
ATOM 604 C C . LEU A 1 83 ? -5.330 2.928 15.622 1.00 94.56 83 LEU A C 1
ATOM 606 O O . LEU A 1 83 ? -6.016 3.307 16.566 1.00 94.56 83 LEU A O 1
ATOM 610 N N . GLU A 1 84 ? -4.876 1.674 15.531 1.00 94.88 84 GLU A N 1
ATOM 611 C CA . GLU A 1 84 ? -5.182 0.626 16.521 1.00 94.88 84 GLU A CA 1
ATOM 612 C C . GLU A 1 84 ? -4.686 0.979 17.926 1.00 94.88 84 GLU A C 1
ATOM 614 O O . GLU A 1 84 ? -5.316 0.612 18.917 1.00 94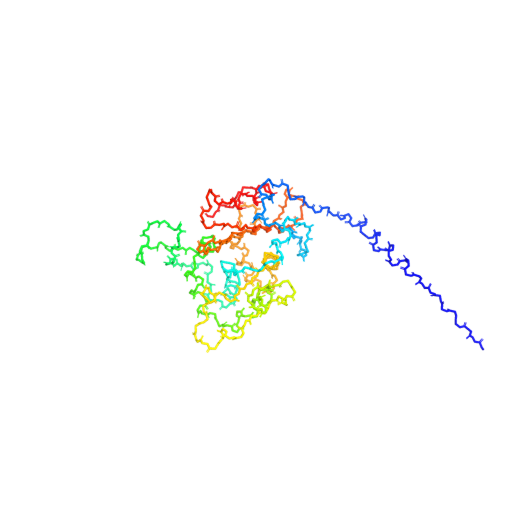.88 84 GLU A O 1
ATOM 619 N N . ARG A 1 85 ? -3.577 1.716 18.017 1.00 93.88 85 ARG A N 1
ATOM 620 C CA . ARG A 1 85 ? -2.999 2.169 19.286 1.00 93.88 85 ARG A CA 1
ATOM 621 C C . ARG A 1 85 ? -3.514 3.526 19.760 1.00 93.88 85 ARG A C 1
ATOM 623 O O . ARG A 1 85 ? -3.177 3.938 20.863 1.00 93.88 85 ARG A O 1
ATOM 630 N N . GLY A 1 86 ? -4.293 4.233 18.942 1.00 93.62 86 GLY A N 1
ATOM 631 C CA . GLY A 1 86 ? -4.707 5.609 19.227 1.00 93.62 86 GLY A CA 1
ATOM 632 C C . GLY A 1 86 ? -3.567 6.637 19.167 1.00 93.62 86 GLY A C 1
ATOM 633 O O . GLY A 1 86 ? -3.751 7.772 19.596 1.00 93.62 86 GLY A O 1
ATOM 634 N N . GLU A 1 87 ? -2.406 6.267 18.619 1.00 93.81 87 GLU A N 1
ATOM 635 C CA . GLU A 1 87 ? -1.264 7.172 18.402 1.00 93.81 87 GLU A CA 1
ATOM 636 C C . GLU A 1 87 ? -1.467 8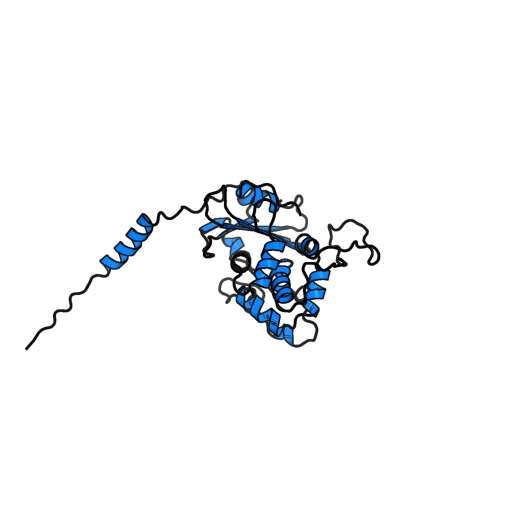.082 17.184 1.00 93.81 87 GLU A C 1
ATOM 638 O O . GLU A 1 87 ? -0.781 9.095 17.013 1.00 93.81 87 GLU A O 1
ATOM 643 N N . LEU A 1 88 ? -2.425 7.713 16.335 1.00 92.56 88 LEU A N 1
ATOM 644 C CA . LEU A 1 88 ? -2.860 8.462 15.175 1.00 92.56 88 LEU A CA 1
ATOM 645 C C . LEU A 1 88 ? -4.326 8.874 15.336 1.00 92.56 88 LEU A C 1
ATOM 647 O O . LEU A 1 88 ? -5.221 8.034 15.404 1.00 92.56 88 LEU A O 1
ATOM 651 N N . ASN A 1 89 ? -4.566 10.183 15.319 1.00 89.44 89 ASN A N 1
ATOM 652 C CA . ASN A 1 89 ? -5.897 10.765 15.198 1.00 89.44 89 ASN A CA 1
ATOM 653 C C . ASN A 1 89 ? -6.121 11.241 13.746 1.00 89.44 89 ASN A C 1
ATOM 655 O O . ASN A 1 89 ? -5.466 12.203 13.342 1.00 89.44 89 ASN A O 1
ATOM 659 N N . PRO A 1 90 ? -7.046 10.639 12.970 1.00 85.75 90 PRO A N 1
ATOM 660 C CA . PRO A 1 90 ? -7.359 11.073 11.603 1.00 85.75 90 PRO A CA 1
ATOM 661 C C . PRO A 1 90 ? -7.821 12.529 11.485 1.00 85.75 90 PRO A C 1
ATOM 663 O O . PRO A 1 90 ? -7.596 13.158 10.457 1.00 85.75 90 PRO A O 1
ATOM 666 N N . ALA A 1 91 ? -8.466 13.058 12.530 1.00 85.94 91 ALA A N 1
ATOM 667 C CA . ALA A 1 91 ? -8.901 14.454 12.605 1.00 85.94 91 ALA A CA 1
ATOM 668 C C . ALA A 1 91 ? -7.805 15.387 13.154 1.00 85.94 91 ALA A C 1
ATOM 670 O O . ALA A 1 91 ? -8.036 16.580 13.339 1.00 85.94 91 ALA A O 1
ATOM 671 N N . GLY A 1 92 ? -6.631 14.836 13.473 1.00 84.19 92 GLY A N 1
ATOM 672 C CA . GLY A 1 92 ? -5.476 15.590 13.927 1.00 84.19 92 GLY A CA 1
ATOM 673 C C . GLY A 1 92 ? -4.870 16.438 12.813 1.00 84.19 92 GLY A C 1
ATOM 674 O O . GLY A 1 92 ? -5.031 16.161 11.623 1.00 84.19 92 GLY A O 1
ATOM 675 N N . SER A 1 93 ? -4.140 17.464 13.236 1.00 85.44 93 SER A N 1
ATOM 676 C CA . SER A 1 93 ? -3.357 18.322 12.360 1.00 85.44 93 SER A CA 1
ATOM 677 C C . SER A 1 93 ? -1.879 17.991 12.513 1.00 85.44 93 SER A C 1
ATOM 679 O O . SER A 1 93 ? -1.401 17.779 13.629 1.00 85.44 93 SER A O 1
ATOM 681 N N . PHE A 1 94 ? -1.163 17.966 11.398 1.00 84.06 94 PHE A N 1
ATOM 682 C CA . PHE A 1 94 ? 0.245 17.602 11.324 1.00 84.06 94 PHE A CA 1
ATOM 683 C C . PHE A 1 94 ? 1.022 18.679 10.577 1.00 84.06 94 PHE A C 1
ATOM 685 O O . PHE A 1 94 ? 0.458 19.398 9.761 1.00 84.06 94 PHE A O 1
ATOM 692 N N . VAL A 1 95 ? 2.321 18.785 10.834 1.00 81.75 95 VAL A N 1
ATOM 693 C CA . VAL A 1 95 ? 3.198 19.708 10.105 1.00 81.75 95 VAL A CA 1
ATOM 694 C C . VAL A 1 95 ? 4.183 18.876 9.308 1.00 81.75 95 VAL A C 1
ATOM 696 O O . VAL A 1 95 ? 4.911 18.065 9.882 1.00 81.75 95 VAL A O 1
ATOM 699 N N . CYS A 1 96 ? 4.200 19.061 7.9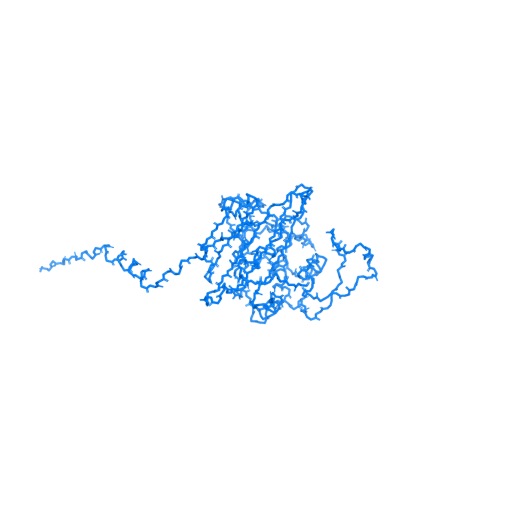88 1.00 78.25 96 CYS A N 1
ATOM 700 C CA . CYS A 1 96 ? 5.162 18.372 7.145 1.00 78.25 96 CYS A CA 1
ATOM 701 C C . CYS A 1 96 ? 6.502 19.105 7.150 1.00 78.25 96 CYS A C 1
ATOM 703 O O . CYS A 1 96 ? 6.619 20.174 6.562 1.00 78.25 96 CYS A O 1
ATOM 705 N N . ARG A 1 97 ? 7.507 18.524 7.811 1.00 72.50 97 ARG A N 1
ATOM 706 C CA . ARG A 1 97 ? 8.867 19.093 7.891 1.00 72.50 97 ARG A CA 1
ATOM 707 C C . ARG A 1 97 ? 9.797 18.557 6.804 1.00 72.50 97 ARG A C 1
ATOM 709 O O . ARG A 1 97 ? 10.725 19.228 6.378 1.00 72.50 97 ARG A O 1
ATOM 716 N N . ASP A 1 98 ? 9.494 17.359 6.311 1.00 65.50 98 ASP A N 1
ATOM 717 C CA . ASP A 1 98 ? 10.212 16.713 5.212 1.00 65.50 98 ASP A CA 1
ATOM 718 C C . ASP A 1 98 ? 9.489 17.012 3.888 1.00 65.50 98 ASP A C 1
ATOM 720 O O . ASP A 1 98 ? 8.891 16.127 3.269 1.00 65.50 98 ASP A O 1
ATOM 724 N N . ALA A 1 99 ? 9.503 18.276 3.472 1.00 51.41 99 ALA A N 1
ATOM 725 C CA . ALA A 1 99 ? 9.146 18.684 2.120 1.00 51.41 99 ALA A CA 1
ATOM 726 C C . ALA A 1 99 ? 10.179 18.079 1.143 1.00 51.41 99 ALA A C 1
ATOM 728 O O . ALA A 1 99 ? 11.230 18.656 0.878 1.00 51.41 99 ALA A O 1
ATOM 729 N N . GLY A 1 100 ? 9.929 16.848 0.680 1.00 42.47 100 GLY A N 1
ATOM 730 C CA . GLY A 1 100 ? 10.787 16.163 -0.292 1.00 42.47 100 GLY A CA 1
ATOM 731 C C . GLY A 1 100 ? 10.879 16.921 -1.625 1.00 42.47 100 GLY A C 1
ATOM 732 O O . GLY A 1 100 ? 10.099 17.843 -1.859 1.00 42.47 100 GLY A O 1
ATOM 733 N N . PRO A 1 101 ? 11.786 16.533 -2.540 1.00 34.00 101 PRO A N 1
ATOM 734 C CA . PRO A 1 101 ? 11.871 17.157 -3.859 1.00 34.00 101 PRO A CA 1
ATOM 735 C C . PRO A 1 101 ? 10.514 17.025 -4.577 1.00 34.00 101 PRO A C 1
ATOM 737 O O . PRO A 1 101 ? 10.025 15.912 -4.822 1.00 34.00 101 PRO A O 1
ATOM 740 N N . GLY A 1 102 ? 9.871 18.173 -4.817 1.00 41.06 102 GLY A N 1
ATOM 741 C CA . GLY A 1 102 ? 8.498 18.306 -5.323 1.00 41.06 102 GLY A CA 1
ATOM 742 C C . GLY A 1 102 ? 7.507 18.970 -4.355 1.00 41.06 102 GLY A C 1
ATOM 743 O O . GLY A 1 102 ? 6.414 19.338 -4.775 1.00 41.06 102 GLY A O 1
ATOM 744 N N . ALA A 1 103 ? 7.869 19.160 -3.086 1.00 40.09 103 ALA A N 1
ATOM 745 C CA . ALA A 1 103 ? 7.186 20.112 -2.221 1.00 40.09 103 ALA A CA 1
ATOM 746 C C . ALA A 1 103 ? 7.533 21.534 -2.681 1.00 40.09 103 ALA A C 1
ATOM 748 O O . ALA A 1 103 ? 8.674 21.798 -3.054 1.00 40.09 103 ALA A O 1
ATOM 749 N N . VAL A 1 104 ? 6.532 22.416 -2.701 1.00 34.72 104 VAL A N 1
ATOM 750 C CA . VAL A 1 104 ? 6.657 23.816 -3.125 1.00 34.72 104 VAL A CA 1
ATOM 751 C C . VAL A 1 104 ? 7.914 24.432 -2.506 1.00 34.72 104 VAL A C 1
ATOM 753 O O . VAL A 1 104 ? 8.073 24.408 -1.284 1.00 34.72 104 VAL A O 1
ATOM 756 N N . ASP A 1 105 ? 8.808 24.940 -3.358 1.00 31.17 105 ASP A N 1
ATOM 757 C CA . ASP A 1 105 ? 10.026 25.640 -2.956 1.00 31.17 105 ASP A CA 1
ATOM 758 C C . ASP A 1 105 ? 9.726 26.629 -1.813 1.00 31.17 105 ASP A C 1
ATOM 760 O O . ASP A 1 105 ? 8.955 27.573 -1.990 1.00 31.17 105 ASP A O 1
ATOM 764 N N . GLY A 1 106 ? 10.352 26.433 -0.645 1.00 34.09 106 GLY A N 1
ATOM 765 C CA . GLY A 1 106 ? 10.486 27.490 0.364 1.00 34.09 106 GLY A CA 1
ATOM 766 C C . GLY A 1 106 ? 9.823 27.304 1.732 1.00 34.09 106 GLY A C 1
ATOM 767 O O . GLY A 1 106 ? 9.912 28.236 2.529 1.00 34.09 106 GLY A O 1
ATOM 768 N N . ALA A 1 107 ? 9.226 26.156 2.071 1.00 37.41 107 ALA A N 1
ATOM 769 C CA . ALA A 1 107 ? 8.777 25.926 3.451 1.00 37.41 107 ALA A CA 1
ATOM 770 C C . ALA A 1 107 ? 9.984 25.661 4.373 1.00 37.41 107 ALA A C 1
ATOM 772 O O . ALA A 1 107 ? 10.405 24.527 4.588 1.00 37.41 107 ALA A O 1
ATOM 773 N N . THR A 1 108 ? 10.575 26.730 4.904 1.00 40.94 108 THR A N 1
ATOM 774 C CA . THR A 1 108 ? 11.400 26.655 6.112 1.00 40.94 108 THR A CA 1
ATOM 775 C C . THR A 1 108 ? 10.542 26.140 7.277 1.00 40.94 108 THR A C 1
ATOM 777 O O . THR A 1 108 ? 9.328 26.358 7.291 1.00 40.94 108 THR A O 1
ATOM 780 N N . ASP A 1 109 ? 11.177 25.490 8.263 1.00 50.59 109 ASP A N 1
ATOM 781 C CA . ASP A 1 109 ? 10.570 24.850 9.454 1.00 50.59 109 ASP A CA 1
ATOM 782 C C . ASP A 1 109 ? 9.510 25.695 10.207 1.00 50.59 109 ASP A C 1
ATOM 784 O O . ASP A 1 109 ? 8.746 25.159 11.008 1.00 50.59 109 ASP A O 1
ATOM 788 N N . GLU A 1 110 ? 9.443 27.007 9.970 1.00 43.72 110 GLU A N 1
ATOM 789 C CA . GLU A 1 110 ? 8.572 27.951 10.677 1.00 43.72 110 GLU A CA 1
ATOM 790 C C . GLU A 1 110 ? 7.280 28.335 9.921 1.00 43.72 110 GLU A C 1
ATOM 792 O O . GLU A 1 110 ? 6.467 29.074 10.475 1.00 43.72 110 GLU A O 1
ATOM 797 N N . SER A 1 111 ? 7.053 27.854 8.688 1.00 45.38 111 SER A N 1
ATOM 798 C CA . SER A 1 111 ? 5.921 28.306 7.843 1.00 45.38 111 SER A CA 1
ATOM 799 C C . SER A 1 111 ? 5.103 27.210 7.150 1.00 45.38 111 SER A C 1
ATOM 801 O O . SER A 1 111 ? 4.236 27.522 6.337 1.00 45.38 111 SER A O 1
ATOM 803 N N . ALA A 1 112 ? 5.345 25.933 7.453 1.00 63.56 112 ALA A N 1
ATOM 804 C CA . ALA A 1 112 ? 4.555 24.854 6.868 1.00 63.56 112 ALA A CA 1
ATOM 805 C C . ALA A 1 112 ? 3.113 24.890 7.406 1.00 63.56 112 ALA A C 1
ATOM 807 O O . ALA A 1 112 ? 2.885 24.702 8.606 1.00 63.56 112 ALA A O 1
ATOM 808 N N . ASP A 1 113 ? 2.150 25.128 6.510 1.00 69.19 113 ASP A N 1
ATOM 809 C CA . ASP A 1 113 ? 0.732 25.093 6.850 1.00 69.19 113 ASP A CA 1
ATOM 810 C C . ASP A 1 113 ? 0.366 23.724 7.447 1.00 69.19 113 ASP A C 1
ATOM 812 O O . ASP A 1 113 ? 0.832 22.682 6.963 1.00 69.19 113 ASP A O 1
ATOM 816 N N . PRO A 1 114 ? -0.460 23.690 8.505 1.00 80.12 114 PRO A N 1
ATOM 817 C CA . PRO A 1 114 ? -0.888 22.430 9.079 1.00 80.12 114 PRO A CA 1
ATOM 818 C C . PRO A 1 114 ? -1.698 21.614 8.060 1.00 80.12 114 PRO A C 1
ATOM 820 O O . PRO A 1 114 ? -2.663 22.103 7.477 1.00 80.12 114 PRO A O 1
ATOM 823 N N . LEU A 1 115 ? -1.325 20.351 7.881 1.00 82.38 115 LEU A N 1
ATOM 824 C CA . LEU A 1 115 ? -1.994 19.382 7.018 1.00 82.38 115 LEU A CA 1
ATOM 825 C C . LEU A 1 115 ? -2.923 18.487 7.834 1.00 82.38 115 LEU A C 1
ATOM 827 O O . LEU A 1 115 ? -2.634 18.155 8.992 1.00 82.38 115 LEU A O 1
ATOM 831 N N . THR A 1 116 ? -4.010 18.026 7.220 1.00 86.56 116 THR A N 1
ATOM 832 C CA . THR A 1 116 ? -4.771 16.913 7.792 1.00 86.56 116 THR A CA 1
ATOM 833 C C . THR A 1 116 ? -3.987 15.611 7.624 1.00 86.56 116 THR A C 1
ATOM 835 O O . THR A 1 116 ? -3.106 15.495 6.765 1.00 86.56 116 THR A O 1
ATOM 838 N N . PHE A 1 117 ? -4.311 14.581 8.413 1.00 87.75 117 PHE A N 1
ATOM 839 C CA . PHE A 1 117 ? -3.689 13.271 8.197 1.00 87.75 117 PHE A CA 1
ATOM 840 C C . PHE A 1 117 ? -3.977 12.710 6.798 1.00 87.75 117 PHE A C 1
ATOM 842 O O . PHE A 1 117 ? -3.126 12.050 6.209 1.00 87.75 117 PHE A O 1
ATOM 849 N N . ARG A 1 118 ? -5.171 12.988 6.259 1.00 86.44 118 ARG A N 1
ATOM 850 C CA . ARG A 1 118 ? -5.551 12.587 4.902 1.00 86.44 118 ARG A CA 1
ATOM 851 C C . ARG A 1 118 ? -4.591 13.184 3.873 1.00 86.44 118 ARG A C 1
ATOM 853 O O . ARG A 1 118 ? -4.095 12.444 3.029 1.00 86.44 118 ARG A O 1
ATOM 860 N N . ASP A 1 119 ? -4.279 14.470 3.995 1.00 84.19 119 ASP A N 1
ATOM 861 C CA . ASP A 1 119 ? -3.356 15.149 3.080 1.00 84.19 119 ASP A CA 1
ATOM 862 C C . ASP A 1 119 ? -1.946 14.568 3.211 1.00 84.19 119 ASP A C 1
ATOM 864 O O . ASP A 1 119 ? -1.337 14.199 2.212 1.00 84.19 119 ASP A O 1
ATOM 868 N N . ALA A 1 120 ? -1.456 14.377 4.442 1.00 84.94 120 ALA A N 1
ATOM 869 C CA . ALA A 1 120 ? -0.146 13.772 4.691 1.00 84.94 120 ALA A CA 1
ATOM 870 C C . ALA A 1 120 ? -0.040 12.321 4.178 1.00 84.94 120 ALA A C 1
ATOM 872 O O . ALA A 1 120 ? 1.052 11.862 3.833 1.00 84.94 120 ALA A O 1
ATOM 873 N N . PHE A 1 121 ? -1.158 11.590 4.141 1.00 86.62 121 PHE A N 1
ATOM 874 C CA . PHE A 1 121 ? -1.229 10.227 3.625 1.00 86.62 121 PHE A CA 1
ATOM 875 C C . PHE A 1 121 ? -1.200 10.175 2.094 1.00 86.62 121 PHE A C 1
ATOM 877 O O . PHE A 1 121 ? -0.506 9.317 1.546 1.00 86.62 121 PHE A O 1
ATOM 884 N N . HIS A 1 122 ? -1.899 11.084 1.406 1.00 80.44 122 HIS A N 1
ATOM 885 C CA . HIS A 1 122 ? -1.959 11.123 -0.065 1.00 80.44 122 HIS A CA 1
ATOM 886 C C . HIS A 1 122 ? -0.787 11.866 -0.707 1.00 80.44 122 HIS A C 1
ATOM 888 O O . HIS A 1 122 ? -0.275 11.417 -1.729 1.00 80.44 122 HIS A O 1
ATOM 894 N N . ALA A 1 123 ? -0.300 12.932 -0.075 1.00 78.19 123 ALA A N 1
ATOM 895 C CA . ALA A 1 123 ? 0.965 13.584 -0.387 1.00 78.19 123 ALA A CA 1
ATOM 896 C C . ALA A 1 123 ? 2.012 13.109 0.639 1.00 78.19 123 ALA A C 1
ATOM 898 O O . ALA A 1 123 ? 2.177 13.763 1.670 1.00 78.19 123 ALA A O 1
ATOM 899 N N . PRO A 1 124 ? 2.674 11.948 0.420 1.00 67.12 124 PRO A N 1
ATOM 900 C CA . PRO A 1 124 ? 3.408 11.222 1.457 1.00 67.12 124 PRO A CA 1
ATOM 901 C C . PRO A 1 124 ? 4.414 12.101 2.197 1.00 67.12 124 PRO A C 1
ATOM 903 O O . PRO A 1 124 ? 5.541 12.315 1.747 1.00 67.12 124 PRO A O 1
ATOM 906 N N . CYS A 1 125 ? 4.022 12.556 3.384 1.00 79.50 125 CYS A N 1
ATOM 907 C CA . CYS A 1 125 ? 4.890 13.331 4.246 1.00 79.50 125 CYS A CA 1
ATOM 908 C C . CYS A 1 125 ? 5.627 12.406 5.219 1.00 79.50 125 CYS A C 1
ATOM 910 O O . CYS A 1 125 ? 5.105 12.035 6.274 1.00 79.50 125 CYS A O 1
ATOM 912 N N . ARG A 1 126 ? 6.870 12.038 4.886 1.00 79.06 126 ARG A N 1
ATOM 913 C CA . ARG A 1 126 ? 7.656 11.070 5.676 1.00 79.06 126 ARG A CA 1
ATOM 914 C C . ARG A 1 126 ? 7.844 11.487 7.136 1.00 79.06 126 ARG A C 1
ATOM 916 O O . ARG A 1 126 ? 7.772 10.622 8.007 1.00 79.06 126 ARG A O 1
ATOM 923 N N . SER A 1 127 ? 8.014 12.783 7.415 1.00 80.62 127 SER A N 1
ATOM 924 C CA . SER A 1 127 ? 8.143 13.291 8.793 1.00 80.62 127 SER A CA 1
ATOM 925 C C . SER A 1 127 ? 6.948 12.919 9.679 1.00 80.62 127 SER A C 1
ATOM 927 O O . SER A 1 127 ? 7.153 12.443 10.794 1.00 80.62 127 SER A O 1
ATOM 929 N N . VAL A 1 128 ? 5.716 13.007 9.163 1.00 86.75 128 VAL A N 1
ATOM 930 C CA . VAL A 1 128 ? 4.495 12.629 9.897 1.00 86.75 128 VAL A CA 1
ATOM 931 C C . VAL A 1 128 ? 4.503 11.143 10.250 1.00 86.75 128 VAL A C 1
ATOM 933 O O . VAL A 1 128 ? 4.275 10.764 11.399 1.00 86.75 128 VAL A O 1
ATOM 936 N N . PHE A 1 129 ? 4.828 10.279 9.287 1.00 87.12 129 PHE A N 1
ATOM 937 C CA . PHE A 1 129 ? 4.879 8.836 9.530 1.00 87.12 129 PHE A CA 1
ATOM 938 C C . PHE A 1 129 ? 6.024 8.429 10.458 1.00 87.12 129 PHE A C 1
ATOM 940 O O . PHE A 1 129 ? 5.850 7.517 11.265 1.00 87.12 129 PHE A O 1
ATOM 947 N N . ARG A 1 130 ? 7.164 9.126 10.407 1.00 84.44 130 ARG A N 1
ATOM 948 C CA . ARG A 1 130 ? 8.265 8.953 11.366 1.00 84.44 130 ARG A CA 1
ATOM 949 C C . ARG A 1 130 ? 7.858 9.358 12.782 1.00 84.44 130 ARG A C 1
ATOM 951 O O . ARG A 1 130 ? 8.206 8.663 13.734 1.00 84.44 130 ARG A O 1
ATOM 958 N N . GLU A 1 131 ? 7.111 10.449 12.945 1.00 86.12 131 GLU A N 1
ATOM 959 C CA . GLU A 1 131 ? 6.593 10.865 14.255 1.00 86.12 131 GLU A CA 1
ATOM 960 C C . GLU A 1 131 ? 5.621 9.839 14.845 1.00 86.12 131 GLU A C 1
ATOM 962 O O . GLU A 1 131 ? 5.721 9.523 16.031 1.00 86.12 131 GLU A O 1
ATOM 967 N N . ILE A 1 132 ? 4.722 9.287 14.024 1.00 89.00 132 ILE A N 1
ATOM 968 C CA . ILE A 1 132 ? 3.808 8.212 14.437 1.00 89.00 132 ILE A CA 1
ATOM 969 C C . ILE A 1 132 ? 4.610 6.965 14.821 1.00 89.00 132 ILE A C 1
ATOM 971 O O . ILE A 1 132 ? 4.428 6.414 15.904 1.00 89.00 132 ILE A O 1
ATOM 975 N N . GLN A 1 133 ? 5.545 6.550 13.967 1.00 86.44 133 GLN A N 1
ATOM 976 C CA . GLN A 1 133 ? 6.371 5.367 14.182 1.00 86.44 133 GLN A CA 1
ATOM 977 C C . GLN A 1 133 ? 7.150 5.412 15.498 1.00 86.44 133 GLN A C 1
ATOM 979 O O . GLN A 1 133 ? 7.197 4.410 16.203 1.00 86.44 133 GLN A O 1
ATOM 984 N N . ARG A 1 134 ? 7.733 6.561 15.863 1.00 85.06 134 ARG A N 1
ATOM 985 C CA . ARG A 1 134 ? 8.494 6.716 17.118 1.00 85.06 134 ARG A CA 1
ATOM 986 C C . ARG A 1 134 ? 7.672 6.406 18.372 1.00 85.06 134 ARG A C 1
ATOM 988 O O . ARG A 1 134 ? 8.255 6.118 19.413 1.00 85.06 134 ARG A O 1
ATOM 995 N N . LYS A 1 135 ? 6.342 6.475 18.283 1.00 88.44 135 LYS A N 1
ATOM 996 C CA . LYS A 1 135 ? 5.412 6.157 19.376 1.00 88.44 135 LYS A CA 1
ATOM 997 C C . LYS A 1 135 ? 4.945 4.702 19.355 1.00 88.44 135 LYS A C 1
ATOM 999 O O . LYS A 1 135 ? 4.370 4.229 20.331 1.00 88.44 135 LYS A O 1
ATOM 1004 N N . ILE A 1 136 ? 5.182 3.984 18.260 1.00 87.12 136 ILE A N 1
ATOM 1005 C CA . ILE A 1 136 ? 4.790 2.588 18.094 1.00 87.12 136 ILE A CA 1
ATOM 1006 C C . ILE A 1 136 ? 5.954 1.699 18.564 1.00 87.12 136 ILE A C 1
ATOM 1008 O O . ILE A 1 136 ? 7.054 1.764 18.012 1.00 87.12 136 ILE A O 1
ATOM 1012 N N . PRO A 1 137 ? 5.758 0.840 19.576 1.00 85.94 137 PRO A N 1
ATOM 1013 C CA . PRO A 1 137 ? 6.743 -0.176 19.915 1.00 85.94 137 PRO A CA 1
ATOM 1014 C C . PRO A 1 137 ? 6.909 -1.177 18.769 1.00 85.94 137 PRO A C 1
ATOM 1016 O O . PRO A 1 137 ? 5.933 -1.599 18.147 1.00 85.94 137 PRO A O 1
ATOM 1019 N N . TRP A 1 138 ? 8.144 -1.620 18.527 1.00 84.12 138 TRP A N 1
ATOM 1020 C CA . TRP A 1 138 ? 8.435 -2.609 17.485 1.00 84.12 138 TRP A CA 1
ATOM 1021 C C . TRP A 1 138 ? 7.603 -3.893 17.632 1.00 84.12 138 TRP A C 1
ATOM 1023 O O . TRP A 1 138 ? 7.087 -4.405 16.644 1.00 84.12 138 TRP A O 1
ATOM 1033 N N . ALA A 1 139 ? 7.398 -4.352 18.872 1.00 85.62 139 ALA A N 1
ATOM 1034 C CA . ALA A 1 139 ? 6.613 -5.545 19.192 1.00 85.62 139 ALA A CA 1
ATOM 1035 C C . ALA A 1 139 ? 5.147 -5.479 18.720 1.00 85.62 139 ALA A C 1
ATOM 1037 O O . ALA A 1 139 ? 4.528 -6.520 18.523 1.00 85.62 139 ALA A O 1
ATOM 1038 N N . ASP A 1 140 ? 4.599 -4.277 18.518 1.00 87.38 140 ASP A N 1
ATOM 1039 C CA . ASP A 1 140 ? 3.251 -4.082 17.977 1.00 87.38 140 ASP A CA 1
ATOM 1040 C C . ASP A 1 140 ? 3.258 -3.948 16.447 1.00 87.38 140 ASP A C 1
ATOM 1042 O O . ASP A 1 140 ? 2.293 -4.307 15.771 1.00 87.38 140 ASP A O 1
ATOM 1046 N N . PHE A 1 141 ? 4.355 -3.438 15.886 1.00 87.06 141 PHE A N 1
ATOM 1047 C CA . PHE A 1 141 ? 4.491 -3.191 14.456 1.00 87.06 141 PHE A CA 1
ATOM 1048 C C . PHE A 1 141 ? 4.891 -4.436 13.665 1.00 87.06 141 PHE A C 1
ATOM 1050 O O . PHE A 1 141 ? 4.321 -4.726 12.612 1.00 87.06 141 PHE A O 1
ATOM 1057 N N . GLU A 1 142 ? 5.859 -5.189 14.180 1.00 85.25 142 GLU A N 1
ATOM 1058 C CA . GLU A 1 142 ? 6.402 -6.380 13.536 1.00 85.25 142 GLU A CA 1
ATOM 1059 C C . GLU A 1 142 ? 5.319 -7.417 13.202 1.00 85.25 142 GLU A C 1
ATOM 1061 O O . GLU A 1 142 ? 5.258 -7.831 12.040 1.00 85.25 142 GLU A O 1
ATOM 1066 N N . PRO A 1 143 ? 4.403 -7.798 14.118 1.00 85.62 143 PRO A N 1
ATOM 1067 C CA . PRO A 1 143 ? 3.335 -8.735 13.784 1.00 85.62 143 PRO A CA 1
ATOM 1068 C C . PRO A 1 143 ? 2.456 -8.244 12.632 1.00 85.62 143 PRO A C 1
ATOM 1070 O O . PRO A 1 143 ? 1.988 -9.059 11.840 1.00 85.62 143 PRO A O 1
ATOM 1073 N N . LYS A 1 144 ? 2.259 -6.923 12.496 1.00 89.12 144 LYS A N 1
ATOM 1074 C CA . LYS A 1 144 ? 1.485 -6.355 11.387 1.00 89.12 144 LYS A CA 1
ATOM 1075 C C . LYS A 1 144 ? 2.216 -6.496 10.056 1.00 89.12 144 LYS A C 1
ATOM 1077 O O . LYS A 1 144 ? 1.589 -6.882 9.075 1.00 89.12 144 LYS A O 1
ATOM 1082 N N . LEU A 1 145 ? 3.523 -6.232 10.017 1.00 87.06 145 LEU A N 1
ATOM 1083 C CA . LEU A 1 145 ? 4.332 -6.462 8.815 1.00 87.06 145 LEU A CA 1
ATOM 1084 C C . LEU A 1 145 ? 4.255 -7.929 8.374 1.00 87.06 145 LEU A C 1
ATOM 1086 O O . LEU A 1 145 ? 3.979 -8.200 7.206 1.00 87.06 145 LEU A O 1
ATOM 1090 N N . ARG A 1 146 ? 4.402 -8.864 9.324 1.00 84.88 146 ARG A N 1
ATOM 1091 C CA . ARG A 1 146 ? 4.297 -10.307 9.061 1.00 84.88 146 ARG A CA 1
ATOM 1092 C C . ARG A 1 146 ? 2.910 -10.705 8.562 1.00 84.88 146 ARG A C 1
ATOM 1094 O O . ARG A 1 146 ? 2.809 -11.438 7.585 1.00 84.88 146 ARG A O 1
ATOM 1101 N N . ALA A 1 147 ? 1.849 -10.196 9.192 1.00 85.69 147 ALA A N 1
ATOM 1102 C CA . ALA A 1 147 ? 0.467 -10.464 8.790 1.00 85.69 147 ALA A CA 1
ATOM 1103 C C . ALA A 1 147 ? 0.164 -9.971 7.367 1.00 85.69 147 ALA A C 1
ATOM 1105 O O . ALA A 1 147 ? -0.581 -10.617 6.638 1.00 85.69 147 ALA A O 1
ATOM 1106 N N . LEU A 1 148 ? 0.780 -8.862 6.954 1.00 85.94 148 LEU A N 1
ATOM 1107 C CA . LEU A 1 148 ? 0.689 -8.342 5.590 1.00 85.94 148 LEU A CA 1
ATOM 1108 C C . LEU A 1 148 ? 1.635 -9.054 4.604 1.00 85.94 148 LEU A C 1
ATOM 1110 O O . LEU A 1 148 ? 1.657 -8.707 3.427 1.00 85.94 148 LEU A O 1
ATOM 1114 N N . GLY A 1 149 ? 2.432 -10.029 5.054 1.00 82.00 149 GLY A N 1
ATOM 1115 C CA . GLY A 1 149 ? 3.417 -10.721 4.219 1.00 82.00 149 GLY A CA 1
ATOM 1116 C C . GLY A 1 149 ? 4.560 -9.819 3.739 1.00 82.00 149 GLY A C 1
ATOM 1117 O O . GLY A 1 149 ? 5.166 -10.098 2.700 1.00 82.00 149 GLY A O 1
ATOM 1118 N N . LEU A 1 150 ? 4.833 -8.730 4.467 1.00 81.50 150 LEU A N 1
ATOM 1119 C CA . LEU A 1 150 ? 5.907 -7.780 4.181 1.00 81.50 150 LEU A CA 1
ATOM 1120 C C . LEU A 1 150 ? 7.194 -8.212 4.880 1.00 81.50 150 LEU A C 1
ATOM 1122 O O . LEU A 1 150 ? 7.185 -8.512 6.074 1.00 81.50 150 LEU A O 1
ATOM 1126 N N . GLY A 1 151 ? 8.305 -8.184 4.148 1.00 71.00 151 GLY A N 1
ATOM 1127 C CA . GLY A 1 151 ? 9.605 -8.647 4.622 1.00 71.00 151 GLY A CA 1
ATOM 1128 C C . GLY A 1 151 ? 10.155 -9.805 3.788 1.00 71.00 151 GLY A C 1
ATOM 1129 O O . GLY A 1 151 ? 9.405 -10.509 3.104 1.00 71.00 151 GLY A O 1
ATOM 1130 N N . ALA A 1 152 ? 11.474 -9.971 3.855 1.00 63.03 152 ALA A N 1
ATOM 1131 C CA . ALA A 1 152 ? 12.285 -10.886 3.057 1.00 63.03 152 ALA A CA 1
ATOM 1132 C C . ALA A 1 152 ? 13.398 -11.477 3.934 1.00 63.03 152 ALA A C 1
ATOM 1134 O O . ALA A 1 152 ? 13.989 -10.750 4.733 1.00 63.03 152 ALA A O 1
ATOM 1135 N N . VAL A 1 153 ? 13.702 -12.769 3.786 1.00 50.91 153 VAL A N 1
ATOM 1136 C CA . VAL A 1 153 ? 14.656 -13.520 4.628 1.00 50.91 153 VAL A CA 1
ATOM 1137 C C . VAL A 1 153 ? 16.081 -12.973 4.504 1.00 50.91 153 VAL A C 1
ATOM 1139 O O . VAL A 1 153 ? 16.796 -12.893 5.504 1.00 50.91 153 VAL A O 1
ATOM 1142 N N . SER A 1 154 ? 16.494 -12.547 3.308 1.00 48.31 154 SER A N 1
ATOM 1143 C CA . SER A 1 154 ? 17.829 -11.973 3.069 1.00 48.31 154 SER A CA 1
ATOM 1144 C C . SER A 1 154 ? 17.864 -10.442 3.045 1.00 48.31 154 SER A C 1
ATOM 1146 O O . SER A 1 154 ? 18.946 -9.858 2.993 1.00 48.31 154 SER A O 1
ATOM 1148 N N . GLY A 1 155 ? 16.700 -9.784 3.045 1.00 46.03 155 GLY A N 1
ATOM 1149 C CA . GLY A 1 155 ? 16.577 -8.361 2.718 1.00 46.03 155 GLY A CA 1
ATOM 1150 C C . GLY A 1 155 ? 16.621 -8.056 1.213 1.00 46.03 155 GLY A C 1
ATOM 1151 O O . GLY A 1 155 ? 16.367 -6.915 0.842 1.00 46.03 155 GLY A O 1
ATOM 1152 N N . PHE A 1 156 ? 16.857 -9.045 0.343 1.00 43.44 156 PHE A N 1
ATOM 1153 C CA . PHE A 1 156 ? 16.883 -8.876 -1.120 1.00 43.44 156 PHE A CA 1
ATOM 1154 C C . PHE A 1 156 ? 15.649 -9.461 -1.825 1.00 43.44 156 PHE A C 1
ATOM 1156 O O . PHE A 1 156 ? 15.388 -9.112 -2.975 1.00 43.44 156 PHE A O 1
ATOM 1163 N N . GLY A 1 157 ? 14.854 -10.273 -1.113 1.00 49.03 157 GLY A N 1
ATOM 1164 C CA . GLY A 1 157 ? 13.575 -10.822 -1.569 1.00 49.03 157 GLY A CA 1
ATOM 1165 C C . GLY A 1 157 ? 13.690 -11.619 -2.862 1.00 49.03 157 GLY A C 1
ATOM 1166 O O . GLY A 1 157 ? 12.962 -11.375 -3.827 1.00 49.03 157 GLY A O 1
ATOM 1167 N N . ASP A 1 158 ? 14.622 -12.570 -2.852 1.00 48.38 158 ASP A N 1
ATOM 1168 C CA . ASP A 1 158 ? 14.802 -13.538 -3.923 1.00 48.38 158 ASP A CA 1
ATOM 1169 C C . ASP A 1 158 ? 13.574 -14.452 -4.071 1.00 48.38 158 ASP A C 1
ATOM 1171 O O . ASP A 1 158 ? 12.786 -14.685 -3.146 1.00 48.38 158 ASP A O 1
ATOM 1175 N N . THR A 1 159 ? 13.418 -15.012 -5.271 1.00 46.81 159 THR A N 1
ATOM 1176 C CA . THR A 1 159 ? 12.360 -15.986 -5.560 1.00 46.81 159 THR A CA 1
ATOM 1177 C C . THR A 1 159 ? 12.511 -17.226 -4.672 1.00 46.81 159 THR A C 1
ATOM 1179 O O . THR A 1 159 ? 13.470 -17.983 -4.796 1.00 46.81 159 THR A O 1
ATOM 1182 N N . GLY A 1 160 ? 11.538 -17.450 -3.782 1.00 47.84 160 GLY A N 1
ATOM 1183 C CA . GLY A 1 160 ? 11.510 -18.596 -2.863 1.00 47.84 160 GLY A CA 1
ATOM 1184 C C . GLY A 1 160 ? 11.773 -18.263 -1.394 1.00 47.84 160 GLY A C 1
ATOM 1185 O O . GLY A 1 160 ? 11.766 -19.178 -0.574 1.00 47.84 160 GLY A O 1
ATOM 1186 N N . GLU A 1 161 ? 11.976 -16.992 -1.042 1.00 55.72 161 GLU A N 1
ATOM 1187 C CA . GLU A 1 161 ? 11.997 -16.582 0.364 1.00 55.72 161 GLU A CA 1
ATOM 1188 C C . GLU A 1 161 ? 10.600 -16.621 0.989 1.00 55.72 161 GLU A C 1
ATOM 1190 O O . GLU A 1 161 ? 9.611 -16.246 0.354 1.00 55.72 161 GLU A O 1
ATOM 1195 N N . ASP A 1 162 ? 10.528 -17.045 2.254 1.00 54.91 162 ASP A N 1
ATOM 1196 C CA . ASP A 1 162 ? 9.285 -16.995 3.017 1.00 54.91 162 ASP A CA 1
ATOM 1197 C C . ASP A 1 162 ? 8.878 -15.522 3.224 1.00 54.91 162 ASP A C 1
ATOM 1199 O O . ASP A 1 162 ? 9.614 -14.757 3.863 1.00 54.91 162 ASP A O 1
ATOM 1203 N N . PRO A 1 163 ? 7.719 -15.087 2.690 1.00 59.56 163 PRO A N 1
ATOM 1204 C CA . PRO A 1 163 ? 7.238 -13.729 2.890 1.00 59.56 163 PRO A CA 1
ATOM 1205 C C . PRO A 1 163 ? 6.991 -13.477 4.380 1.00 59.56 163 PRO A C 1
ATOM 1207 O O . PRO A 1 163 ? 6.480 -14.341 5.093 1.00 59.56 163 PRO A O 1
ATOM 1210 N N . GLY A 1 164 ? 7.314 -12.272 4.853 1.00 59.31 164 GLY A N 1
ATOM 1211 C CA . GLY A 1 164 ? 7.073 -11.905 6.250 1.00 59.31 164 GLY A CA 1
ATOM 1212 C C . GLY A 1 164 ? 8.248 -12.152 7.197 1.00 59.31 164 GLY A C 1
ATOM 1213 O O . GLY A 1 164 ? 8.066 -12.067 8.410 1.00 59.31 164 GLY A O 1
ATOM 1214 N N . PHE A 1 165 ? 9.459 -12.428 6.702 1.00 68.06 165 PHE A N 1
ATOM 1215 C CA . PHE A 1 165 ? 10.639 -12.339 7.562 1.00 68.06 165 PHE A CA 1
ATOM 1216 C C . PHE A 1 165 ? 10.983 -10.876 7.839 1.00 68.06 165 PHE A C 1
ATOM 1218 O O . PHE A 1 165 ? 11.259 -10.091 6.933 1.00 68.06 165 PHE A O 1
ATOM 1225 N N . VAL A 1 166 ? 10.990 -10.520 9.118 1.00 68.44 166 VAL A N 1
ATOM 1226 C CA . VAL A 1 166 ? 11.330 -9.185 9.596 1.00 68.44 166 VAL A CA 1
ATOM 1227 C C . VAL A 1 166 ? 12.514 -9.349 10.558 1.00 68.44 166 VAL A C 1
ATOM 1229 O O . VAL A 1 166 ? 12.356 -10.039 11.566 1.00 68.44 166 VAL A O 1
ATOM 1232 N N . PRO A 1 167 ? 13.708 -8.799 10.262 1.00 62.69 167 PRO A N 1
ATOM 1233 C CA . PRO A 1 167 ? 14.899 -9.062 11.067 1.00 62.69 167 PRO A CA 1
ATOM 1234 C C . PRO A 1 167 ? 14.751 -8.584 12.522 1.00 62.69 167 PRO A C 1
ATOM 1236 O O . PRO A 1 167 ? 14.559 -7.394 12.770 1.00 62.69 167 PRO A O 1
ATOM 1239 N N . GLU A 1 168 ? 14.950 -9.485 13.494 1.00 57.72 168 GLU A N 1
ATOM 1240 C CA . GLU A 1 168 ? 14.867 -9.181 14.940 1.00 57.72 168 GLU A CA 1
ATOM 1241 C C . GLU A 1 168 ? 15.868 -8.101 15.393 1.00 57.72 168 GLU A C 1
ATOM 1243 O O . GLU A 1 168 ? 15.638 -7.391 16.372 1.00 57.72 168 GLU A O 1
ATOM 1248 N N . LYS A 1 169 ? 16.979 -7.927 14.659 1.00 52.94 169 LYS A N 1
ATOM 1249 C CA . LYS A 1 169 ? 18.056 -6.979 14.995 1.00 52.94 169 LYS A CA 1
ATOM 1250 C C . LYS A 1 169 ? 17.608 -5.505 14.979 1.00 52.94 169 LYS A C 1
ATOM 1252 O O . LYS A 1 169 ? 18.315 -4.661 15.519 1.00 52.94 169 LYS A O 1
ATOM 1257 N N . LEU A 1 170 ? 16.430 -5.194 14.433 1.00 55.31 170 LEU A N 1
ATOM 1258 C CA . LEU A 1 170 ? 15.816 -3.862 14.517 1.00 55.31 170 LEU A CA 1
ATOM 1259 C C . LEU A 1 170 ? 15.322 -3.495 15.928 1.00 55.31 170 LEU A C 1
ATOM 1261 O O . LEU A 1 170 ? 15.172 -2.314 16.221 1.00 55.31 170 LEU A O 1
ATOM 1265 N N . ALA A 1 171 ? 15.088 -4.477 16.804 1.00 46.59 171 ALA A N 1
ATOM 1266 C CA . ALA A 1 171 ? 14.474 -4.271 18.117 1.00 46.59 171 ALA A CA 1
ATOM 1267 C C . ALA A 1 171 ? 15.464 -3.883 19.238 1.00 46.59 171 ALA A C 1
ATOM 1269 O O . ALA A 1 171 ? 15.035 -3.467 20.314 1.00 46.59 171 ALA A O 1
ATOM 1270 N N . GLY A 1 172 ? 16.774 -4.062 19.023 1.00 44.38 172 GLY A N 1
ATOM 1271 C CA . GLY A 1 172 ? 17.790 -4.005 20.087 1.00 44.38 172 GLY A CA 1
ATOM 1272 C C . GLY A 1 172 ? 18.391 -2.625 20.376 1.00 44.38 172 GLY A C 1
ATOM 1273 O O . GLY A 1 172 ? 18.925 -2.410 21.462 1.00 44.38 172 GLY A O 1
ATOM 1274 N N . GLU A 1 173 ? 18.300 -1.681 19.440 1.00 44.94 173 GLU A N 1
ATOM 1275 C CA . GLU A 1 173 ? 18.842 -0.327 19.586 1.00 44.94 173 GLU A CA 1
ATOM 1276 C C . GLU A 1 173 ? 17.670 0.654 19.598 1.00 44.94 173 GLU A C 1
ATOM 1278 O O . GLU A 1 173 ? 16.880 0.669 18.663 1.00 44.94 173 GLU A O 1
ATOM 1283 N N . GLY A 1 174 ? 17.522 1.426 20.679 1.00 42.94 174 GLY A N 1
ATOM 1284 C CA . GLY A 1 174 ? 16.340 2.217 21.075 1.00 42.94 174 GLY A CA 1
ATOM 1285 C C . GLY A 1 174 ? 15.764 3.261 20.101 1.00 42.94 174 GLY A C 1
ATOM 1286 O O . GLY A 1 174 ? 15.025 4.140 20.537 1.00 42.94 174 GLY A O 1
ATOM 1287 N N . SER A 1 175 ? 16.046 3.186 18.805 1.00 49.69 175 SER A N 1
ATOM 1288 C CA . SER A 1 175 ? 15.315 3.874 17.747 1.00 49.69 175 SER A CA 1
ATOM 1289 C C . SER A 1 175 ? 15.275 2.997 16.493 1.00 49.69 175 SER A C 1
ATOM 1291 O O . SER A 1 175 ? 16.239 2.946 15.728 1.00 49.69 175 SER A O 1
ATOM 1293 N N . TRP A 1 176 ? 14.153 2.319 16.254 1.00 60.12 176 TRP A N 1
ATOM 1294 C CA . TRP A 1 176 ? 13.930 1.627 14.989 1.00 60.12 176 TRP A CA 1
ATOM 1295 C C . TRP A 1 176 ? 13.341 2.629 13.982 1.00 60.12 176 TRP A C 1
ATOM 1297 O O . TRP A 1 176 ? 12.151 2.926 13.991 1.00 60.12 176 TRP A O 1
ATOM 1307 N N . ASP A 1 177 ? 14.185 3.206 13.124 1.00 65.69 177 ASP A N 1
ATOM 1308 C CA . ASP A 1 177 ? 13.726 4.005 11.982 1.00 65.69 177 ASP A CA 1
ATOM 1309 C C . ASP A 1 177 ? 13.678 3.120 10.734 1.00 65.69 177 ASP A C 1
ATOM 1311 O O . ASP A 1 177 ? 14.644 2.996 9.977 1.00 65.69 177 ASP A O 1
ATOM 1315 N N . ILE A 1 178 ? 12.529 2.479 10.524 1.00 67.88 178 ILE A N 1
ATOM 1316 C CA . ILE A 1 178 ? 12.322 1.591 9.370 1.00 67.88 178 ILE A CA 1
ATOM 1317 C C . ILE A 1 178 ? 12.458 2.312 8.023 1.00 67.88 178 ILE A C 1
ATOM 1319 O O . ILE A 1 178 ? 12.767 1.670 7.020 1.00 67.88 178 ILE A O 1
ATOM 1323 N N . TRP A 1 179 ? 12.262 3.634 8.005 1.00 66.06 179 TRP A N 1
ATOM 1324 C CA . TRP A 1 179 ? 12.385 4.458 6.806 1.00 66.06 179 TRP A CA 1
ATOM 1325 C C . TRP A 1 179 ? 13.844 4.689 6.425 1.00 66.06 179 TRP A C 1
ATOM 1327 O O . TRP A 1 179 ? 14.154 4.831 5.245 1.00 66.06 179 TRP A O 1
ATOM 1337 N N . SER A 1 180 ? 14.737 4.705 7.415 1.00 61.47 180 SER A N 1
ATOM 1338 C CA . SER A 1 180 ? 16.171 4.931 7.217 1.00 61.47 180 SER A CA 1
ATOM 1339 C C . SER A 1 180 ? 16.974 3.630 7.143 1.00 61.47 180 SER A C 1
ATOM 1341 O O . SER A 1 180 ? 18.001 3.585 6.470 1.00 61.47 180 SER A O 1
ATOM 1343 N N . ASN A 1 181 ? 16.495 2.551 7.767 1.00 57.97 181 ASN A N 1
ATOM 1344 C CA . ASN A 1 181 ? 17.259 1.309 7.895 1.00 57.97 181 ASN A CA 1
ATOM 1345 C C . ASN A 1 181 ? 17.238 0.417 6.641 1.00 57.97 181 ASN A C 1
ATOM 1347 O O . ASN A 1 181 ? 18.010 -0.532 6.581 1.00 57.97 181 ASN A O 1
ATOM 1351 N N . ARG A 1 182 ? 16.406 0.712 5.628 1.00 69.88 182 ARG A N 1
ATOM 1352 C CA . ARG A 1 182 ? 16.356 -0.015 4.336 1.00 69.88 182 ARG A CA 1
ATOM 1353 C C . ARG A 1 182 ? 16.251 -1.553 4.466 1.00 69.88 182 ARG A C 1
ATOM 1355 O O . ARG A 1 182 ? 16.733 -2.279 3.608 1.00 69.88 182 ARG A O 1
ATOM 1362 N N . LEU A 1 183 ? 15.637 -2.065 5.538 1.00 71.25 183 LEU A N 1
ATOM 1363 C CA . LEU A 1 183 ? 15.608 -3.512 5.819 1.00 71.25 183 LEU A CA 1
ATOM 1364 C C . LEU A 1 183 ? 14.322 -4.219 5.388 1.00 71.25 183 LEU A C 1
ATOM 1366 O O . LEU A 1 183 ? 14.304 -5.444 5.322 1.00 71.25 183 LEU A O 1
ATOM 1370 N N . ILE A 1 184 ? 13.243 -3.480 5.125 1.00 80.12 184 ILE A N 1
ATOM 1371 C CA . ILE A 1 184 ? 11.989 -4.086 4.671 1.00 80.12 184 ILE A CA 1
ATOM 1372 C C . ILE A 1 184 ? 11.909 -3.980 3.165 1.00 80.12 184 ILE A C 1
ATOM 1374 O O . ILE A 1 184 ? 11.818 -2.877 2.619 1.00 80.12 184 ILE A O 1
ATOM 1378 N N . THR A 1 185 ? 11.889 -5.135 2.517 1.00 82.31 185 THR A N 1
ATOM 1379 C CA . THR A 1 185 ? 11.629 -5.262 1.091 1.00 82.31 185 THR A CA 1
ATOM 1380 C C . THR A 1 185 ? 10.351 -6.053 0.834 1.00 82.31 185 THR A C 1
ATOM 1382 O O . THR A 1 185 ? 9.882 -6.825 1.675 1.00 82.31 185 THR A O 1
ATOM 1385 N N . ALA A 1 186 ? 9.749 -5.805 -0.323 1.00 86.25 186 ALA A N 1
ATOM 1386 C CA . ALA A 1 186 ? 8.607 -6.545 -0.836 1.00 86.25 186 ALA A CA 1
ATOM 1387 C C . ALA A 1 186 ? 8.614 -6.504 -2.369 1.00 86.25 186 ALA A C 1
ATOM 1389 O O . ALA A 1 186 ? 8.975 -5.494 -2.976 1.00 86.25 186 ALA A O 1
ATOM 1390 N N . SER A 1 187 ? 8.199 -7.595 -3.002 1.00 89.06 187 SER A N 1
ATOM 1391 C CA . SER A 1 187 ? 7.878 -7.602 -4.430 1.00 89.06 187 SER A CA 1
ATOM 1392 C C . SER A 1 187 ? 6.572 -6.841 -4.705 1.00 89.06 187 SER A C 1
ATOM 1394 O O . SER A 1 187 ? 5.714 -6.744 -3.816 1.00 89.06 187 SER A O 1
ATOM 1396 N N . PRO A 1 188 ? 6.353 -6.351 -5.939 1.00 91.69 188 PRO A N 1
ATOM 1397 C CA . PRO A 1 188 ? 5.078 -5.750 -6.331 1.00 91.69 188 PRO A CA 1
ATOM 1398 C C . PRO A 1 188 ? 3.876 -6.670 -6.046 1.00 91.69 188 PRO A C 1
ATOM 1400 O O . PRO A 1 188 ? 2.828 -6.205 -5.603 1.00 91.69 188 PRO A O 1
ATOM 1403 N N . ALA A 1 189 ? 4.029 -7.987 -6.221 1.00 90.81 189 ALA A N 1
ATOM 1404 C CA . ALA A 1 189 ? 2.988 -8.961 -5.897 1.00 90.81 189 ALA A CA 1
ATOM 1405 C C . ALA A 1 189 ? 2.687 -9.058 -4.393 1.00 90.81 189 ALA A C 1
ATOM 1407 O O . ALA A 1 189 ? 1.518 -9.165 -4.015 1.00 90.81 189 ALA A O 1
ATOM 1408 N N . GLN A 1 190 ? 3.705 -8.993 -3.529 1.00 89.81 190 GLN A N 1
ATOM 1409 C CA . GLN A 1 190 ? 3.498 -8.928 -2.077 1.00 89.81 190 GLN A CA 1
ATOM 1410 C C . GLN A 1 190 ? 2.790 -7.630 -1.678 1.00 89.81 190 GLN A C 1
ATOM 1412 O O . GLN A 1 190 ? 1.823 -7.679 -0.921 1.00 89.81 190 GLN A O 1
ATOM 1417 N N . MET A 1 191 ? 3.207 -6.488 -2.235 1.00 92.88 191 MET A N 1
ATOM 1418 C CA . MET A 1 191 ? 2.562 -5.191 -1.996 1.00 92.88 191 MET A CA 1
ATOM 1419 C C . MET A 1 191 ? 1.082 -5.202 -2.405 1.00 92.88 191 MET A C 1
ATOM 1421 O O . MET A 1 191 ? 0.225 -4.770 -1.632 1.00 92.88 191 MET A O 1
ATOM 1425 N N . ALA A 1 192 ? 0.763 -5.752 -3.581 1.00 93.69 192 ALA A N 1
ATOM 1426 C CA . ALA A 1 192 ? -0.612 -5.875 -4.062 1.00 93.69 192 ALA A CA 1
ATOM 1427 C C . ALA A 1 192 ? -1.481 -6.728 -3.122 1.00 93.69 192 ALA A C 1
ATOM 1429 O O . ALA A 1 192 ? -2.586 -6.322 -2.766 1.00 93.69 192 ALA A O 1
ATOM 1430 N N . ARG A 1 193 ? -0.977 -7.882 -2.664 1.00 91.75 193 ARG A N 1
ATOM 1431 C CA . ARG A 1 193 ? -1.698 -8.753 -1.716 1.00 91.75 193 ARG A CA 1
ATOM 1432 C C . ARG A 1 193 ? -1.879 -8.104 -0.345 1.00 91.75 193 ARG A C 1
ATOM 1434 O O . ARG A 1 193 ? -2.967 -8.180 0.221 1.00 91.75 193 ARG A O 1
ATOM 1441 N N . ALA A 1 194 ? -0.848 -7.434 0.163 1.00 92.44 194 ALA A N 1
ATOM 1442 C CA . ALA A 1 194 ? -0.919 -6.690 1.416 1.00 92.44 194 ALA A CA 1
ATOM 1443 C C . ALA A 1 194 ? -2.011 -5.610 1.357 1.00 92.44 194 ALA A C 1
ATOM 1445 O O . ALA A 1 194 ? -2.831 -5.498 2.268 1.00 92.44 194 ALA A O 1
ATOM 1446 N N . LEU A 1 195 ? -2.073 -4.851 0.260 1.00 93.94 195 LEU A N 1
ATOM 1447 C CA . LEU A 1 195 ? -3.117 -3.850 0.043 1.00 93.94 195 LEU A CA 1
ATOM 1448 C C . LEU A 1 195 ? -4.498 -4.470 -0.148 1.00 93.94 195 LEU A C 1
ATOM 1450 O O . LEU A 1 195 ? -5.460 -3.928 0.385 1.00 93.94 195 LEU A O 1
ATOM 1454 N N . HIS A 1 196 ? -4.610 -5.600 -0.850 1.00 92.94 196 HIS A N 1
ATOM 1455 C CA . HIS A 1 196 ? -5.872 -6.333 -0.964 1.00 92.94 196 HIS A CA 1
ATOM 1456 C C . HIS A 1 196 ? -6.442 -6.671 0.421 1.00 92.94 196 HIS A C 1
ATOM 1458 O O . HIS A 1 196 ? -7.551 -6.257 0.755 1.00 92.94 196 HIS A O 1
ATOM 1464 N N . SER A 1 197 ? -5.639 -7.345 1.248 1.00 91.56 197 SER A N 1
ATOM 1465 C CA . SER A 1 197 ? -5.976 -7.708 2.630 1.00 91.56 197 SER A CA 1
ATOM 1466 C C . SER A 1 197 ? -6.351 -6.473 3.465 1.00 91.56 197 SER A C 1
ATOM 1468 O O . SER A 1 197 ? -7.374 -6.440 4.152 1.00 91.56 197 SER A O 1
ATOM 1470 N N . THR A 1 198 ? -5.584 -5.391 3.306 1.00 91.94 198 THR A N 1
ATOM 1471 C CA . THR A 1 198 ? -5.826 -4.104 3.968 1.00 91.94 198 THR A CA 1
ATOM 1472 C C . THR A 1 198 ? -7.166 -3.480 3.558 1.00 91.94 198 THR A C 1
ATOM 1474 O O . THR A 1 198 ? -7.935 -3.058 4.420 1.00 91.94 198 THR A O 1
ATOM 1477 N N . PHE A 1 199 ? -7.498 -3.431 2.267 1.00 89.81 199 PHE A N 1
ATOM 1478 C CA . PHE A 1 199 ? -8.775 -2.884 1.801 1.00 89.81 199 PHE A CA 1
ATOM 1479 C C . PHE A 1 199 ? -9.976 -3.771 2.142 1.00 89.81 199 PHE A C 1
ATOM 1481 O O . PHE A 1 199 ? -11.070 -3.252 2.361 1.00 89.81 199 PHE A O 1
ATOM 1488 N N . ALA A 1 200 ? -9.785 -5.088 2.227 1.00 87.25 200 ALA A N 1
ATOM 1489 C CA . ALA A 1 200 ? -10.778 -6.001 2.790 1.00 87.25 200 ALA A CA 1
ATOM 1490 C C . ALA A 1 200 ? -10.962 -5.792 4.311 1.00 87.25 200 ALA A C 1
ATOM 1492 O O . ALA A 1 200 ? -11.905 -6.309 4.916 1.00 87.25 200 ALA A O 1
ATOM 1493 N N . GLY A 1 201 ? -10.085 -4.999 4.940 1.00 87.00 201 GLY A N 1
ATOM 1494 C CA . GLY A 1 201 ? -10.086 -4.726 6.369 1.00 87.00 201 GLY A CA 1
ATOM 1495 C C . GLY A 1 201 ? -9.732 -5.959 7.194 1.00 87.00 201 GLY A C 1
ATOM 1496 O O . GLY A 1 201 ? -10.163 -6.071 8.349 1.00 87.00 201 GLY A O 1
ATOM 1497 N N . GLU A 1 202 ? -9.004 -6.902 6.599 1.00 87.38 202 GLU A N 1
ATOM 1498 C CA . GLU A 1 202 ? -8.450 -8.054 7.293 1.00 87.38 202 GLU A CA 1
ATOM 1499 C C . GLU A 1 202 ? -7.413 -7.567 8.304 1.00 87.38 202 GLU A C 1
ATOM 1501 O O . GLU A 1 202 ? -6.682 -6.604 8.074 1.00 87.38 202 GLU A O 1
ATOM 1506 N N . SER A 1 203 ? -7.353 -8.226 9.459 1.00 80.06 203 SER A N 1
ATOM 1507 C CA . SER A 1 203 ? -6.408 -7.869 10.524 1.00 80.06 203 SER A CA 1
ATOM 1508 C C . SER A 1 203 ? -6.548 -6.431 11.053 1.00 80.06 203 S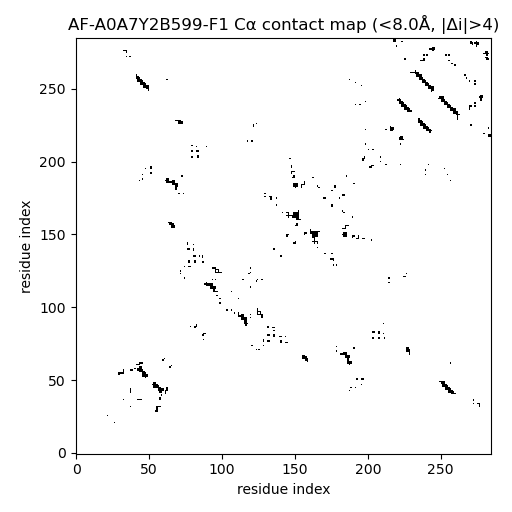ER A C 1
ATOM 1510 O O . SER A 1 203 ? -5.574 -5.892 11.574 1.00 80.06 203 SER A O 1
ATOM 1512 N N . MET A 1 204 ? -7.732 -5.815 10.945 1.00 90.88 204 MET A N 1
ATOM 1513 C CA . MET A 1 204 ? -8.055 -4.515 11.547 1.00 90.88 204 MET A CA 1
ATOM 1514 C C . MET A 1 204 ? -9.227 -4.620 12.517 1.00 90.88 204 MET A C 1
ATOM 1516 O O . MET A 1 204 ? -10.162 -5.399 12.308 1.00 90.88 204 MET A O 1
ATOM 1520 N N . THR A 1 205 ? -9.234 -3.761 13.536 1.00 91.81 205 THR A N 1
ATOM 1521 C CA . THR A 1 205 ? -10.464 -3.510 14.300 1.00 91.81 205 THR A CA 1
ATOM 1522 C C . THR A 1 205 ? -11.521 -2.828 13.413 1.00 91.81 205 THR A C 1
ATOM 1524 O O . THR A 1 205 ? -11.155 -2.143 12.452 1.00 91.81 205 THR A O 1
ATOM 1527 N N . PRO A 1 206 ? -12.829 -2.946 13.722 1.00 92.38 206 PRO A N 1
ATOM 1528 C CA . PRO A 1 206 ? -13.871 -2.239 12.973 1.00 92.38 206 PRO A CA 1
ATOM 1529 C C . PRO A 1 206 ? -13.639 -0.722 12.891 1.00 92.38 206 PRO A C 1
ATOM 1531 O O . PRO A 1 206 ? -13.722 -0.150 11.811 1.00 92.38 206 PRO A O 1
ATOM 1534 N N . ALA A 1 207 ? -13.239 -0.085 13.997 1.00 91.94 207 ALA A N 1
ATOM 1535 C CA . ALA A 1 207 ? -12.958 1.351 14.026 1.00 91.94 207 ALA A CA 1
ATOM 1536 C C . ALA A 1 207 ? -11.765 1.735 13.131 1.00 91.94 207 ALA A C 1
ATOM 1538 O O . ALA A 1 207 ? -11.822 2.723 12.399 1.00 91.94 207 ALA A O 1
ATOM 1539 N N . THR A 1 208 ? -10.698 0.930 13.146 1.00 93.81 208 THR A N 1
ATOM 1540 C CA . THR A 1 208 ? -9.538 1.118 12.261 1.00 93.81 208 THR A CA 1
ATOM 1541 C C . THR A 1 208 ? -9.930 0.971 10.795 1.00 93.81 208 THR A C 1
ATOM 1543 O O . THR A 1 208 ? -9.500 1.771 9.967 1.00 93.81 208 THR A O 1
ATOM 1546 N N . ARG A 1 209 ? -10.773 -0.017 10.471 1.00 92.19 209 ARG A N 1
ATOM 1547 C CA . ARG A 1 209 ? -11.284 -0.240 9.114 1.00 92.19 209 ARG A CA 1
ATOM 1548 C C . ARG A 1 209 ? -12.106 0.949 8.619 1.00 92.19 209 ARG A C 1
ATOM 1550 O O . ARG A 1 209 ? -11.909 1.388 7.490 1.00 92.19 209 ARG A O 1
ATOM 1557 N N . ASP A 1 210 ? -12.988 1.491 9.452 1.00 91.31 210 ASP A N 1
ATOM 1558 C CA . ASP A 1 210 ? -13.810 2.649 9.086 1.00 91.31 210 ASP A CA 1
ATOM 1559 C C . ASP A 1 210 ? -12.944 3.888 8.824 1.00 91.31 210 ASP A C 1
ATOM 1561 O O . ASP A 1 210 ? -13.120 4.569 7.810 1.00 91.31 210 ASP A O 1
ATOM 1565 N N . ALA A 1 211 ? -11.948 4.138 9.680 1.00 91.38 211 ALA A N 1
ATOM 1566 C CA . ALA A 1 211 ? -10.977 5.210 9.476 1.00 91.38 211 ALA A CA 1
ATOM 1567 C C . ALA A 1 211 ? -10.137 4.999 8.202 1.00 91.38 211 ALA A C 1
ATOM 1569 O O . ALA A 1 211 ? -9.972 5.931 7.415 1.00 91.38 211 ALA A O 1
ATOM 1570 N N . TRP A 1 212 ? -9.655 3.778 7.953 1.00 90.56 212 TRP A N 1
ATOM 1571 C CA . TRP A 1 212 ? -8.923 3.420 6.733 1.00 90.56 212 TRP A CA 1
ATOM 1572 C C . TRP A 1 212 ? -9.756 3.653 5.466 1.00 90.56 212 TRP A C 1
ATOM 1574 O O . TRP A 1 212 ? -9.286 4.248 4.491 1.00 90.56 212 TRP A O 1
ATOM 1584 N N . ASN A 1 213 ? -11.020 3.235 5.486 1.00 89.31 213 ASN A N 1
ATOM 1585 C CA . ASN A 1 213 ? -11.943 3.436 4.377 1.00 89.31 213 ASN A CA 1
ATOM 1586 C C . ASN A 1 213 ? -12.203 4.925 4.128 1.00 89.31 213 ASN A C 1
ATOM 1588 O O . ASN A 1 213 ? -12.211 5.353 2.976 1.00 89.31 213 ASN A O 1
ATOM 1592 N N . ALA A 1 214 ? -12.365 5.725 5.184 1.00 88.50 214 ALA A N 1
ATOM 1593 C CA . ALA A 1 214 ? -12.534 7.171 5.064 1.00 88.50 214 ALA A CA 1
ATOM 1594 C C . ALA A 1 214 ? -11.294 7.865 4.471 1.00 88.50 214 ALA A C 1
ATOM 1596 O O . ALA A 1 214 ? -11.438 8.807 3.691 1.00 88.50 214 ALA A O 1
ATOM 1597 N N . LEU A 1 215 ? -10.091 7.388 4.807 1.00 87.06 215 LEU A N 1
ATOM 1598 C CA . LEU A 1 215 ? -8.830 7.923 4.286 1.00 87.06 215 LEU A CA 1
ATOM 1599 C C . LEU A 1 215 ? -8.632 7.619 2.802 1.00 87.06 215 LEU A C 1
ATOM 1601 O O . LEU A 1 215 ? -8.158 8.473 2.060 1.00 87.06 215 LEU A O 1
ATOM 1605 N N . THR A 1 216 ? -8.992 6.413 2.372 1.00 87.00 216 THR A N 1
ATOM 1606 C CA . THR A 1 216 ? -8.687 5.919 1.022 1.00 87.00 216 THR A CA 1
ATOM 1607 C C . THR A 1 216 ? -9.785 6.186 -0.005 1.00 87.00 216 THR A C 1
ATOM 1609 O O . THR A 1 216 ? -9.516 6.096 -1.200 1.00 87.00 216 THR A O 1
ATOM 1612 N N . ARG A 1 217 ? -11.004 6.536 0.425 1.00 84.25 217 ARG A N 1
ATOM 1613 C CA . ARG A 1 217 ? -12.144 6.808 -0.465 1.00 84.25 217 ARG A CA 1
ATOM 1614 C C . ARG A 1 217 ? -11.941 8.081 -1.301 1.00 84.25 217 ARG A C 1
ATOM 1616 O O . ARG A 1 217 ? -11.840 9.186 -0.757 1.00 84.25 217 ARG A O 1
ATOM 1623 N N . GLY A 1 218 ? -11.955 7.918 -2.622 1.00 70.44 218 GLY A N 1
ATOM 1624 C C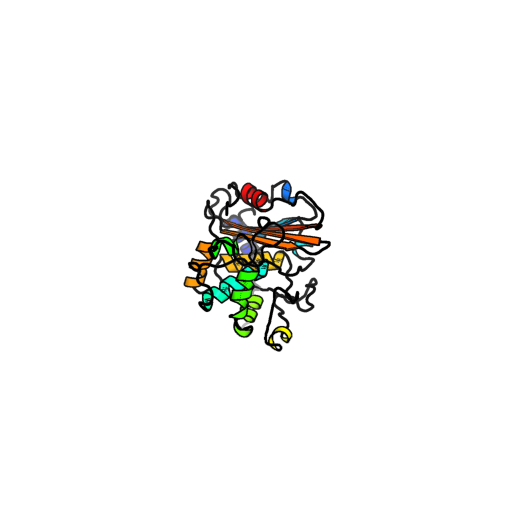A . GLY A 1 218 ? -11.998 8.980 -3.631 1.00 70.44 218 GLY A CA 1
ATOM 1625 C C . GLY A 1 218 ? -13.415 9.289 -4.142 1.00 70.44 218 GLY A C 1
ATOM 1626 O O . GLY A 1 218 ? -14.414 8.852 -3.572 1.00 70.44 218 GLY A O 1
ATOM 1627 N N . ASN A 1 219 ? -13.496 10.039 -5.247 1.00 55.81 219 ASN A N 1
ATOM 1628 C CA . ASN A 1 219 ? -14.736 10.640 -5.772 1.00 55.81 219 ASN A CA 1
ATOM 1629 C C . ASN A 1 219 ? -15.769 9.651 -6.361 1.00 55.81 219 ASN A C 1
ATOM 1631 O O . ASN A 1 219 ? -16.901 10.053 -6.609 1.00 55.81 219 ASN A O 1
ATOM 1635 N N . TYR A 1 220 ? -15.410 8.379 -6.569 1.00 51.56 220 TYR A N 1
ATOM 1636 C CA . TYR A 1 220 ? -16.242 7.386 -7.274 1.00 51.56 220 TYR A CA 1
ATOM 1637 C C . TYR A 1 220 ? -16.355 6.047 -6.526 1.00 51.56 220 TYR A C 1
ATOM 1639 O O . TYR A 1 220 ? -16.337 4.994 -7.147 1.00 51.56 220 TYR A O 1
ATOM 1647 N N . GLU A 1 221 ? -16.358 6.069 -5.188 1.00 64.31 221 GLU A N 1
ATOM 1648 C CA . GLU A 1 221 ? -16.265 4.860 -4.335 1.00 64.31 221 GLU A CA 1
ATOM 1649 C C . GLU A 1 221 ? -14.990 4.021 -4.551 1.00 64.31 221 GLU A C 1
ATOM 1651 O O . GLU A 1 221 ? -14.799 2.980 -3.926 1.00 64.31 221 GLU A O 1
ATOM 1656 N N . LEU A 1 222 ? -14.065 4.516 -5.375 1.00 74.94 222 LEU A N 1
ATOM 1657 C CA . LEU A 1 222 ? -12.731 3.966 -5.520 1.00 74.94 222 LEU A CA 1
ATOM 1658 C C . LEU A 1 222 ? -11.935 4.229 -4.247 1.00 74.94 222 LEU A C 1
ATOM 1660 O O . LEU A 1 222 ? -11.846 5.365 -3.774 1.00 74.94 222 LEU A O 1
ATOM 1664 N N . HIS A 1 223 ? -11.319 3.181 -3.724 1.00 77.81 223 HIS A N 1
ATOM 1665 C CA . HIS A 1 223 ? -10.343 3.280 -2.655 1.00 77.81 223 HIS A CA 1
ATOM 1666 C C . HIS A 1 223 ? -8.946 3.253 -3.263 1.00 77.81 223 HIS A C 1
ATOM 1668 O O . HIS A 1 223 ? -8.587 2.267 -3.903 1.00 77.81 223 HIS A O 1
ATOM 1674 N N . ALA A 1 224 ? -8.165 4.318 -3.089 1.00 82.00 224 ALA A N 1
ATOM 1675 C CA . ALA A 1 224 ? -6.877 4.458 -3.759 1.00 82.00 224 ALA A CA 1
ATOM 1676 C C . ALA A 1 224 ? -5.746 4.886 -2.817 1.00 82.00 224 ALA A C 1
ATOM 1678 O O . ALA A 1 224 ? -5.950 5.651 -1.874 1.00 82.00 224 ALA A O 1
ATOM 1679 N N . VAL A 1 225 ? -4.548 4.356 -3.080 1.00 80.69 225 VAL A N 1
ATOM 1680 C CA .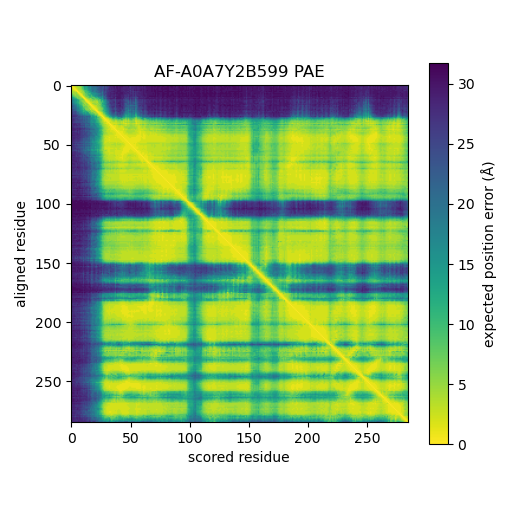 VAL A 1 225 ? -3.302 4.648 -2.356 1.00 80.69 225 VAL A CA 1
ATOM 1681 C C . VAL A 1 225 ? -2.141 4.579 -3.355 1.00 80.69 225 VAL A C 1
ATOM 1683 O O . VAL A 1 225 ? -2.004 3.568 -4.040 1.00 80.69 225 VAL A O 1
ATOM 1686 N N . SER A 1 226 ? -1.296 5.614 -3.436 1.00 84.62 226 SER A N 1
ATOM 1687 C CA . SER A 1 226 ? -0.095 5.622 -4.295 1.00 84.62 226 SER A CA 1
ATOM 1688 C C . SER A 1 226 ? 1.165 6.099 -3.583 1.00 84.62 226 SER A C 1
ATOM 1690 O O . SER A 1 226 ? 1.118 6.992 -2.744 1.00 84.62 226 SER A O 1
ATOM 1692 N N . GLY A 1 227 ? 2.320 5.539 -3.911 1.00 77.69 227 GLY A N 1
ATOM 1693 C CA . GLY A 1 227 ? 3.576 5.917 -3.273 1.00 77.69 227 GLY A CA 1
ATOM 1694 C C . GLY A 1 227 ? 4.752 5.850 -4.225 1.00 77.69 227 GLY A C 1
ATOM 1695 O O . GLY A 1 227 ? 4.636 5.407 -5.372 1.00 77.69 227 GLY A O 1
ATOM 1696 N N . ARG A 1 228 ? 5.904 6.293 -3.729 1.00 81.25 228 ARG A N 1
ATOM 1697 C CA . ARG A 1 228 ? 7.155 6.239 -4.474 1.00 81.25 228 ARG A CA 1
ATOM 1698 C C . ARG A 1 228 ? 8.335 5.867 -3.594 1.00 81.25 228 ARG A C 1
ATOM 1700 O O . ARG A 1 228 ? 8.285 5.902 -2.363 1.00 81.25 228 ARG A O 1
ATOM 1707 N N . PHE A 1 229 ? 9.422 5.526 -4.253 1.00 78.81 229 PHE A N 1
ATOM 1708 C CA . PHE A 1 229 ? 10.731 5.413 -3.650 1.00 78.81 229 PHE A CA 1
ATOM 1709 C C . PHE A 1 229 ? 11.751 5.877 -4.678 1.00 78.81 229 PHE A C 1
ATOM 1711 O O . PHE A 1 229 ? 11.780 5.347 -5.782 1.00 78.81 229 PHE A O 1
ATOM 1718 N N . ASP A 1 230 ? 12.565 6.862 -4.312 1.00 76.81 230 ASP A N 1
ATOM 1719 C CA . ASP A 1 230 ? 13.557 7.462 -5.196 1.00 76.81 230 ASP A CA 1
ATOM 1720 C C . ASP A 1 230 ? 14.956 7.172 -4.629 1.00 76.81 230 ASP A C 1
ATOM 1722 O O . ASP A 1 230 ? 15.272 7.577 -3.507 1.00 76.81 230 ASP A O 1
ATOM 1726 N N . GLU A 1 231 ? 15.785 6.462 -5.398 1.00 72.69 231 GLU A N 1
ATOM 1727 C CA . GLU A 1 231 ? 17.236 6.361 -5.194 1.00 72.69 231 GLU A CA 1
ATOM 1728 C C . GLU A 1 231 ? 17.978 7.103 -6.310 1.00 72.69 231 GLU A C 1
ATOM 1730 O O . GLU A 1 231 ? 17.396 7.438 -7.341 1.00 72.69 231 GLU A O 1
ATOM 1735 N N . GLU A 1 232 ? 19.275 7.359 -6.109 1.00 72.06 232 GLU A N 1
ATOM 1736 C CA . GLU A 1 232 ? 20.099 8.191 -7.002 1.00 72.06 232 GLU A CA 1
ATOM 1737 C C . GLU A 1 232 ? 20.033 7.770 -8.479 1.00 72.06 232 GLU A C 1
ATOM 1739 O O . GLU A 1 232 ? 20.117 8.624 -9.359 1.00 72.06 232 GLU A O 1
ATOM 1744 N N . LEU A 1 233 ? 19.844 6.476 -8.763 1.00 70.19 233 LEU A N 1
ATOM 1745 C CA . LEU A 1 233 ? 19.868 5.927 -10.124 1.00 70.19 233 LEU A CA 1
ATOM 1746 C C . LEU A 1 233 ? 18.537 5.309 -10.571 1.00 70.19 233 LEU A C 1
ATOM 1748 O O . LEU A 1 233 ? 18.198 5.363 -11.753 1.00 70.19 233 LEU A O 1
ATOM 1752 N N . LEU A 1 234 ? 17.778 4.707 -9.655 1.00 78.50 234 LEU A N 1
ATOM 1753 C CA . LEU A 1 234 ? 16.556 3.984 -9.992 1.00 78.50 234 LEU A CA 1
ATOM 1754 C C . LEU A 1 234 ? 15.553 4.085 -8.849 1.00 78.50 234 LEU A C 1
ATOM 1756 O O . LEU A 1 234 ? 15.831 3.670 -7.730 1.00 78.50 234 LEU A O 1
ATOM 1760 N N . GLY A 1 235 ? 14.378 4.618 -9.152 1.00 85.69 235 GLY A N 1
ATOM 1761 C CA . GLY A 1 235 ? 13.242 4.640 -8.250 1.00 85.69 235 GLY A CA 1
ATOM 1762 C C . GLY A 1 235 ? 12.102 3.763 -8.747 1.00 85.69 235 GLY A C 1
ATOM 1763 O O . GLY A 1 235 ? 12.163 3.139 -9.813 1.00 85.69 235 GLY A O 1
ATOM 1764 N N . TYR A 1 236 ? 11.026 3.752 -7.978 1.00 89.25 236 TYR A N 1
ATOM 1765 C CA . TYR A 1 236 ? 9.763 3.193 -8.416 1.00 89.25 236 TYR A CA 1
ATOM 1766 C C . TYR A 1 236 ? 8.583 4.033 -7.936 1.00 89.25 236 TYR A C 1
ATOM 1768 O O . TYR A 1 236 ? 8.641 4.725 -6.917 1.00 89.25 236 TYR A O 1
ATOM 1776 N N . ARG A 1 237 ? 7.478 3.920 -8.667 1.00 91.50 237 ARG A N 1
ATOM 1777 C CA . ARG A 1 237 ? 6.163 4.445 -8.296 1.00 91.50 237 ARG A CA 1
ATOM 1778 C C . ARG A 1 237 ? 5.159 3.309 -8.285 1.00 91.50 237 ARG A C 1
ATOM 1780 O O . ARG A 1 237 ? 5.291 2.351 -9.045 1.00 91.50 237 ARG A O 1
ATOM 1787 N N . TRP A 1 238 ? 4.141 3.422 -7.452 1.00 93.56 238 TRP A N 1
ATOM 1788 C CA . TRP A 1 238 ? 3.045 2.466 -7.435 1.00 93.56 238 TRP A CA 1
ATOM 1789 C C . TRP A 1 238 ? 1.727 3.144 -7.115 1.00 93.56 238 TRP A C 1
ATOM 1791 O O . TRP A 1 238 ? 1.688 4.160 -6.425 1.00 93.56 238 TRP A O 1
ATOM 1801 N N . ILE A 1 239 ? 0.647 2.539 -7.585 1.00 93.62 239 ILE A N 1
ATOM 1802 C CA . ILE A 1 239 ? -0.715 2.869 -7.193 1.00 93.62 239 ILE A CA 1
ATOM 1803 C C . ILE A 1 239 ? -1.519 1.588 -7.042 1.00 93.62 239 ILE A C 1
ATOM 1805 O O . ILE A 1 239 ? -1.355 0.629 -7.796 1.00 93.62 239 ILE A O 1
ATOM 1809 N N . ALA A 1 240 ? -2.411 1.600 -6.067 1.00 94.00 240 ALA A N 1
ATOM 1810 C CA . ALA A 1 240 ? -3.425 0.591 -5.887 1.00 94.00 240 ALA A CA 1
ATOM 1811 C C . ALA A 1 240 ? -4.788 1.252 -5.858 1.00 94.00 240 ALA A C 1
ATOM 1813 O O . ALA A 1 240 ? -4.980 2.221 -5.122 1.00 94.00 240 ALA A O 1
ATOM 1814 N N . VAL A 1 241 ? -5.718 0.717 -6.637 1.00 92.94 241 VAL A N 1
ATOM 1815 C CA . VAL A 1 241 ? -7.097 1.186 -6.696 1.00 92.94 241 VAL A CA 1
ATOM 1816 C C . VAL A 1 241 ? -8.014 -0.018 -6.548 1.00 92.94 241 VAL A C 1
ATOM 1818 O O . VAL A 1 241 ? -7.918 -0.975 -7.316 1.00 92.94 241 VAL A O 1
ATOM 1821 N N . ARG A 1 242 ? -8.892 0.027 -5.547 1.00 91.50 242 ARG A N 1
ATOM 1822 C CA . ARG A 1 242 ? -9.962 -0.945 -5.342 1.00 91.50 242 ARG A CA 1
ATOM 1823 C C . ARG A 1 242 ? -11.300 -0.322 -5.704 1.00 91.50 242 ARG A C 1
ATOM 1825 O O . ARG A 1 242 ? -11.625 0.749 -5.196 1.00 91.50 242 ARG A O 1
ATOM 1832 N N . GLY A 1 243 ? -12.088 -1.017 -6.510 1.00 88.50 243 GLY A N 1
ATOM 1833 C CA . GLY A 1 243 ? -13.444 -0.597 -6.843 1.00 88.50 243 GLY A CA 1
ATOM 1834 C C . GLY A 1 243 ? -14.104 -1.496 -7.874 1.00 88.50 243 GLY A C 1
ATOM 1835 O O . GLY A 1 243 ? -13.531 -2.501 -8.294 1.00 88.50 243 GLY A O 1
ATOM 1836 N N . GLU A 1 244 ? -15.314 -1.132 -8.279 1.00 84.50 244 GLU A N 1
ATOM 1837 C CA . GLU A 1 244 ? -16.016 -1.812 -9.363 1.00 84.50 244 GLU A CA 1
ATOM 1838 C C . GLU A 1 244 ? -15.608 -1.236 -10.719 1.00 84.50 244 GLU A C 1
ATOM 1840 O O . GLU A 1 244 ? -15.510 -0.019 -10.890 1.00 84.50 244 GLU A O 1
ATOM 1845 N N . ARG A 1 245 ? -15.400 -2.101 -11.715 1.00 76.56 245 ARG A N 1
ATOM 1846 C CA . ARG A 1 245 ? -15.181 -1.658 -13.098 1.00 76.56 245 ARG A CA 1
ATOM 1847 C C . ARG A 1 245 ? -16.539 -1.505 -13.777 1.00 76.56 245 ARG A C 1
ATOM 1849 O O . ARG A 1 245 ? -17.259 -2.484 -13.899 1.00 76.56 245 ARG A O 1
ATOM 1856 N N . ASN A 1 246 ? -16.880 -0.311 -14.268 1.00 70.50 246 ASN A N 1
ATOM 1857 C CA . ASN A 1 246 ? -18.055 -0.069 -15.128 1.00 70.50 246 ASN A CA 1
ATOM 1858 C C . ASN A 1 246 ? -19.398 -0.659 -14.625 1.00 70.50 246 ASN A C 1
ATOM 1860 O O . ASN A 1 246 ? -20.233 -1.059 -15.437 1.00 70.50 246 ASN A O 1
ATOM 1864 N N . GLY A 1 247 ? -19.616 -0.736 -13.306 1.00 66.75 247 GLY A N 1
ATOM 1865 C CA . GLY A 1 247 ? -20.862 -1.258 -12.730 1.00 66.75 247 GLY A CA 1
ATOM 1866 C C . GLY A 1 247 ? -21.090 -2.756 -12.962 1.00 66.75 247 GLY A C 1
ATOM 1867 O O . GLY A 1 247 ? -22.238 -3.191 -13.043 1.00 66.75 247 GLY A O 1
ATOM 1868 N N . THR A 1 248 ? -20.020 -3.551 -13.091 1.00 70.31 248 THR A N 1
ATOM 1869 C CA . THR A 1 248 ? -20.119 -5.019 -13.185 1.00 70.31 248 THR A CA 1
ATOM 1870 C C . THR A 1 248 ? -20.661 -5.670 -11.909 1.00 70.31 248 THR A C 1
ATOM 1872 O O . THR A 1 248 ? -21.031 -6.840 -11.956 1.00 70.31 248 THR A O 1
ATOM 1875 N N . GLY A 1 249 ? -20.703 -4.948 -10.780 1.00 78.31 249 GLY A N 1
ATOM 1876 C CA . GLY A 1 249 ? -21.032 -5.498 -9.460 1.00 78.31 249 GLY A CA 1
ATOM 1877 C C . GLY A 1 249 ? -19.907 -6.341 -8.849 1.00 78.31 249 GLY A C 1
ATOM 1878 O O . GLY A 1 249 ? -20.087 -6.930 -7.787 1.00 78.31 249 GLY A O 1
ATOM 1879 N N . GLU A 1 250 ? -18.751 -6.416 -9.515 1.00 84.19 250 GLU A N 1
ATOM 1880 C CA . GLU A 1 250 ? -17.563 -7.121 -9.040 1.00 84.19 250 GLU A CA 1
ATOM 1881 C C . GLU A 1 250 ? -16.510 -6.107 -8.612 1.00 84.19 250 GLU A C 1
ATOM 1883 O O . GLU A 1 250 ? -16.152 -5.202 -9.373 1.00 84.19 250 GLU A O 1
ATOM 1888 N N . THR A 1 251 ? -15.985 -6.279 -7.401 1.00 88.50 251 THR A N 1
ATOM 1889 C CA . THR A 1 251 ? -14.905 -5.438 -6.891 1.00 88.50 251 THR A CA 1
ATOM 1890 C C . THR A 1 251 ? -13.553 -6.029 -7.258 1.00 88.50 251 THR A C 1
ATOM 1892 O O . THR A 1 251 ? -13.261 -7.185 -6.964 1.00 88.50 251 THR A O 1
ATOM 1895 N N . TRP A 1 252 ? -12.700 -5.190 -7.828 1.00 91.19 252 TRP A N 1
ATOM 1896 C CA . TRP A 1 252 ? -11.352 -5.538 -8.247 1.00 91.19 252 TRP A CA 1
ATOM 1897 C C . TRP A 1 252 ? -10.331 -4.685 -7.514 1.00 91.19 252 TRP A C 1
ATOM 1899 O O . TRP A 1 252 ? -10.589 -3.515 -7.228 1.00 91.19 252 TRP A O 1
ATOM 1909 N N . LEU A 1 253 ? -9.149 -5.245 -7.269 1.00 94.19 253 LEU A N 1
ATOM 1910 C CA . LEU A 1 253 ? -7.959 -4.466 -6.945 1.00 94.19 253 LEU A CA 1
ATOM 1911 C C . LEU A 1 253 ? -7.040 -4.423 -8.166 1.00 94.19 253 LEU A C 1
ATOM 1913 O O . LEU A 1 253 ? -6.469 -5.443 -8.555 1.00 94.19 253 LEU A O 1
ATOM 1917 N N . LEU A 1 254 ? -6.843 -3.229 -8.716 1.00 95.25 254 LEU A N 1
ATOM 1918 C CA . LEU A 1 254 ? -5.802 -2.953 -9.697 1.00 95.25 254 LEU A CA 1
ATOM 1919 C C . LEU A 1 254 ? -4.570 -2.406 -8.976 1.00 95.25 254 LEU A C 1
ATOM 1921 O O . LEU A 1 254 ? -4.644 -1.377 -8.303 1.00 95.25 254 LEU A O 1
ATOM 1925 N N . PHE A 1 255 ? -3.432 -3.065 -9.152 1.00 96.25 255 PHE A N 1
ATOM 1926 C CA . PHE A 1 255 ? -2.139 -2.595 -8.674 1.00 96.25 255 PHE A CA 1
ATOM 1927 C C . PHE A 1 255 ? -1.212 -2.351 -9.862 1.00 96.25 255 PHE A C 1
ATOM 1929 O O . PHE A 1 255 ? -0.973 -3.256 -10.664 1.00 96.25 255 PHE A O 1
ATOM 1936 N N . VAL A 1 256 ? -0.687 -1.134 -9.973 1.00 95.75 256 VAL A N 1
ATOM 1937 C CA . VAL A 1 256 ? 0.252 -0.730 -11.022 1.00 95.75 256 VAL A CA 1
ATOM 1938 C C . VAL A 1 256 ? 1.555 -0.316 -10.358 1.00 95.75 256 VAL A C 1
ATOM 1940 O O . VAL A 1 256 ? 1.557 0.529 -9.466 1.00 95.75 256 VAL A O 1
ATOM 1943 N N . PHE A 1 257 ? 2.661 -0.894 -10.806 1.00 94.88 257 PHE A N 1
ATOM 1944 C CA . PHE A 1 257 ? 4.008 -0.619 -10.323 1.00 94.88 257 PHE A CA 1
ATOM 1945 C C . PHE A 1 257 ? 4.893 -0.247 -11.504 1.00 94.88 257 PHE A C 1
ATOM 1947 O O . PHE A 1 257 ? 4.909 -0.960 -12.503 1.00 94.88 257 PHE A O 1
ATOM 1954 N N . ALA A 1 258 ? 5.641 0.844 -11.398 1.00 94.00 258 ALA A N 1
ATOM 1955 C CA . ALA A 1 258 ? 6.538 1.308 -12.444 1.00 94.00 258 ALA A CA 1
ATOM 1956 C C . ALA A 1 258 ? 7.944 1.508 -11.892 1.00 94.00 258 ALA A C 1
ATOM 1958 O O . ALA A 1 258 ? 8.143 2.311 -10.983 1.00 94.00 258 ALA A O 1
ATOM 1959 N N . LEU A 1 259 ? 8.918 0.830 -12.494 1.00 91.50 259 LEU A N 1
ATOM 1960 C CA . LEU A 1 259 ? 10.322 1.193 -12.363 1.00 91.50 259 LEU A CA 1
ATOM 1961 C C . LEU A 1 259 ? 10.595 2.440 -13.193 1.00 91.50 259 LEU A C 1
ATOM 1963 O O . LEU A 1 259 ? 10.271 2.495 -14.385 1.00 91.50 259 LEU A O 1
ATOM 1967 N N . THR A 1 260 ? 11.208 3.426 -12.554 1.00 83.69 260 THR A N 1
ATOM 1968 C CA . THR A 1 260 ? 11.509 4.722 -13.151 1.00 83.69 260 THR A CA 1
ATOM 1969 C C . THR A 1 260 ? 12.964 5.075 -12.862 1.00 83.69 260 THR A C 1
ATOM 1971 O O . THR A 1 260 ? 13.290 5.346 -11.703 1.00 83.69 260 THR A O 1
ATOM 1974 N N . PRO A 1 261 ? 13.853 5.102 -13.872 1.00 81.81 261 PRO A N 1
ATOM 1975 C CA . PRO A 1 261 ? 15.155 5.751 -13.750 1.00 81.81 261 PRO A CA 1
ATOM 1976 C C . PRO A 1 261 ? 14.992 7.153 -13.162 1.00 81.81 261 PRO A C 1
ATOM 1978 O O . PRO A 1 261 ? 13.998 7.831 -13.451 1.00 81.81 261 PRO A O 1
ATOM 1981 N N . SER A 1 262 ? 15.918 7.575 -12.304 1.00 73.69 262 SER A N 1
ATOM 1982 C CA . SER A 1 262 ? 15.810 8.851 -11.582 1.00 73.69 262 SER A CA 1
ATOM 1983 C C . SER A 1 262 ? 15.767 10.055 -12.533 1.00 73.69 262 SER A C 1
ATOM 1985 O O . SER A 1 262 ? 15.005 10.990 -12.297 1.00 73.69 262 SER A O 1
ATOM 1987 N N . ASP A 1 263 ? 16.465 9.971 -13.664 1.00 73.94 263 ASP A N 1
ATOM 1988 C CA . ASP A 1 263 ? 16.599 10.992 -14.708 1.00 73.94 263 ASP A CA 1
ATOM 1989 C C . ASP A 1 263 ? 15.482 10.995 -15.769 1.00 73.94 263 ASP A C 1
ATOM 1991 O O . ASP A 1 263 ? 15.368 11.946 -16.543 1.00 73.94 263 ASP A O 1
ATOM 1995 N N . GLN A 1 264 ? 14.640 9.958 -15.823 1.00 76.44 264 GLN A N 1
ATOM 1996 C CA . GLN A 1 264 ? 13.579 9.869 -16.827 1.00 76.44 264 GLN A CA 1
ATOM 1997 C C . GLN A 1 264 ? 12.466 10.892 -16.559 1.00 76.44 264 GLN A C 1
ATOM 1999 O O . GLN A 1 264 ? 11.785 10.787 -15.542 1.00 76.44 264 GLN A O 1
ATOM 2004 N N . GLU A 1 265 ? 12.195 11.786 -17.510 1.00 75.31 265 GLU A N 1
ATOM 2005 C CA . GLU A 1 265 ? 11.013 12.657 -17.517 1.00 75.31 265 GLU A CA 1
ATOM 2006 C C . GLU A 1 265 ? 10.325 12.651 -18.902 1.00 75.31 265 GLU A C 1
ATOM 2008 O O . GLU A 1 265 ? 11.019 12.611 -19.922 1.00 75.31 265 GLU A O 1
ATOM 2013 N N . PRO A 1 266 ? 8.977 12.695 -18.981 1.00 77.94 266 PRO A N 1
ATOM 2014 C CA . PRO A 1 266 ? 8.039 12.681 -17.859 1.00 77.94 266 PRO A CA 1
ATOM 2015 C C . PRO A 1 266 ? 7.932 11.292 -17.207 1.00 77.94 266 PRO A C 1
ATOM 2017 O O . PRO A 1 266 ? 7.942 10.266 -17.896 1.00 77.94 266 PRO A O 1
ATOM 2020 N N . LYS A 1 267 ? 7.788 11.245 -15.878 1.00 79.19 267 LYS A N 1
ATOM 2021 C CA . LYS A 1 267 ? 7.436 9.997 -15.173 1.00 79.19 267 LYS A CA 1
ATOM 2022 C C . LYS A 1 267 ? 6.054 9.477 -15.631 1.00 79.19 267 LYS A C 1
ATOM 2024 O O . LYS A 1 267 ? 5.165 10.286 -15.901 1.00 79.19 267 LYS A O 1
ATOM 2029 N N . PRO A 1 268 ? 5.818 8.149 -15.657 1.00 83.06 268 PRO A N 1
ATOM 2030 C CA . PRO A 1 268 ? 4.498 7.585 -15.943 1.00 83.06 268 PRO A CA 1
ATOM 2031 C C . PRO A 1 268 ? 3.427 8.082 -14.964 1.00 83.06 268 PRO A C 1
ATOM 2033 O O . PRO A 1 268 ? 3.646 8.105 -13.753 1.00 83.06 268 PRO A O 1
ATOM 2036 N N . ASP A 1 269 ? 2.262 8.444 -15.494 1.00 87.56 269 ASP A N 1
ATOM 2037 C CA . ASP A 1 269 ? 1.110 8.927 -14.729 1.00 87.56 269 ASP A CA 1
ATOM 2038 C C . ASP A 1 269 ? 0.201 7.750 -14.346 1.00 87.56 269 ASP A C 1
ATOM 2040 O O . ASP A 1 269 ? -0.755 7.411 -15.047 1.00 87.56 269 ASP A O 1
ATOM 2044 N N . LEU A 1 270 ? 0.579 7.057 -13.269 1.00 89.69 270 LEU A N 1
ATOM 2045 C CA . LEU A 1 270 ? -0.076 5.816 -12.855 1.00 89.69 270 LEU A CA 1
ATOM 2046 C C . LEU A 1 270 ? -1.500 6.060 -12.351 1.00 89.69 270 LEU A C 1
ATOM 2048 O O . LEU A 1 270 ? -2.377 5.227 -12.578 1.00 89.69 270 LEU A O 1
ATOM 2052 N N . GLU A 1 271 ? -1.729 7.201 -11.701 1.00 87.69 271 GLU A N 1
ATOM 2053 C CA . GLU A 1 271 ? -3.036 7.672 -11.251 1.00 87.69 271 GLU A CA 1
ATOM 2054 C C . GLU A 1 271 ? -4.023 7.744 -12.416 1.00 87.69 271 GLU A C 1
ATOM 2056 O O . GLU A 1 271 ? -5.125 7.190 -12.334 1.00 87.69 271 GLU A O 1
ATOM 2061 N N . ARG A 1 272 ? -3.605 8.359 -13.526 1.00 87.88 272 ARG A N 1
ATOM 2062 C CA . ARG A 1 272 ? -4.414 8.416 -14.742 1.00 87.88 272 ARG A CA 1
ATOM 2063 C C . ARG A 1 272 ? -4.632 7.044 -15.358 1.00 87.88 272 ARG A C 1
ATOM 2065 O O . ARG A 1 272 ? -5.771 6.721 -15.675 1.00 87.88 272 ARG A O 1
ATOM 2072 N N . TYR A 1 273 ? -3.591 6.219 -15.477 1.00 90.56 273 TYR A N 1
ATOM 2073 C CA . TYR A 1 273 ? -3.729 4.890 -16.088 1.00 90.56 273 TYR A CA 1
ATOM 2074 C C . TYR A 1 273 ? -4.720 4.005 -15.325 1.00 90.56 273 TYR A C 1
ATOM 2076 O O . TYR A 1 273 ? -5.542 3.316 -15.930 1.00 90.56 273 TYR A O 1
ATOM 2084 N N . ALA A 1 274 ? -4.659 4.029 -13.991 1.00 89.56 274 ALA A N 1
ATOM 2085 C CA . ALA A 1 274 ? -5.581 3.274 -13.155 1.00 89.56 274 ALA A CA 1
ATOM 2086 C C . ALA A 1 274 ? -7.016 3.802 -13.286 1.00 89.56 274 ALA A C 1
ATOM 2088 O O . ALA A 1 274 ? -7.946 3.017 -13.464 1.00 89.56 274 ALA A O 1
ATOM 2089 N N . ALA A 1 275 ? -7.202 5.122 -13.242 1.00 86.56 275 ALA A N 1
ATOM 2090 C CA . ALA A 1 275 ? -8.525 5.723 -13.345 1.00 86.56 275 ALA A CA 1
ATOM 2091 C C . ALA A 1 275 ? -9.185 5.485 -14.709 1.00 86.56 275 ALA A C 1
ATOM 2093 O O . ALA A 1 275 ? -10.341 5.064 -14.754 1.00 86.56 275 ALA A O 1
ATOM 2094 N N . GLU A 1 276 ? -8.442 5.662 -15.805 1.00 88.88 276 GLU A N 1
ATOM 2095 C CA . GLU A 1 276 ? -8.926 5.380 -17.160 1.00 88.88 276 GLU A CA 1
ATOM 2096 C C . GLU A 1 276 ? -9.354 3.911 -17.304 1.00 88.88 276 GLU A C 1
ATOM 2098 O O . GLU A 1 276 ? -10.401 3.635 -17.891 1.00 88.88 276 GLU A O 1
ATOM 2103 N N . TRP A 1 277 ? -8.624 2.966 -16.696 1.00 89.25 277 TRP A N 1
ATOM 2104 C CA . TRP A 1 277 ? -9.000 1.546 -16.715 1.00 89.25 277 TRP A CA 1
ATOM 2105 C C . TRP A 1 277 ? -10.311 1.250 -15.964 1.00 89.25 277 TRP A C 1
ATOM 2107 O O . TRP A 1 277 ? -11.118 0.435 -16.422 1.00 89.25 277 TRP A O 1
ATOM 2117 N N . PHE A 1 278 ? -10.559 1.934 -14.842 1.00 85.94 278 PHE A N 1
ATOM 2118 C CA . PHE A 1 278 ? -11.834 1.850 -14.115 1.00 85.94 278 PHE A CA 1
ATOM 2119 C C . PHE A 1 278 ? -12.978 2.629 -14.784 1.00 85.94 278 PHE A C 1
ATOM 2121 O O . PHE A 1 278 ? -14.118 2.517 -14.333 1.00 85.94 278 PHE A O 1
ATOM 2128 N N . GLY A 1 279 ? -12.705 3.402 -15.842 1.00 83.88 279 GLY A N 1
ATOM 2129 C CA . GLY A 1 279 ? -13.689 4.303 -16.449 1.00 83.88 279 GLY A CA 1
ATOM 2130 C C . GLY A 1 279 ? -14.018 5.514 -15.568 1.00 83.88 279 GLY A C 1
ATOM 2131 O O . GLY A 1 279 ? -15.106 6.076 -15.672 1.00 83.88 279 GLY A O 1
ATOM 2132 N N . ALA A 1 280 ? -13.094 5.910 -14.689 1.00 80.88 280 ALA A N 1
ATOM 2133 C CA . ALA A 1 280 ? -13.247 7.006 -13.739 1.00 80.88 280 ALA A CA 1
ATOM 2134 C C . ALA A 1 280 ? -12.300 8.174 -14.057 1.00 80.88 280 ALA A C 1
ATOM 2136 O O . ALA A 1 280 ? -11.340 8.046 -14.818 1.00 80.88 280 ALA A O 1
ATOM 2137 N N . SER A 1 281 ? -12.546 9.337 -13.450 1.00 75.12 281 SER A N 1
ATOM 2138 C CA . SER A 1 281 ? -11.537 10.403 -13.430 1.00 75.12 281 SER A CA 1
ATOM 2139 C C . SER A 1 281 ? -10.423 10.052 -12.438 1.00 75.12 281 SER A C 1
ATOM 2141 O O . SER A 1 281 ? -10.715 9.397 -11.430 1.00 75.12 281 SER A O 1
ATOM 2143 N N . PRO A 1 282 ? -9.175 10.505 -12.673 1.00 67.62 282 PRO A N 1
ATOM 2144 C CA . PRO A 1 282 ? -8.100 10.364 -11.699 1.00 67.62 282 PRO A CA 1
ATOM 2145 C C . PRO A 1 282 ? -8.560 10.847 -10.323 1.00 67.62 282 PRO A C 1
ATOM 2147 O O . PRO A 1 282 ? -9.265 11.862 -10.248 1.00 67.62 282 PRO A O 1
ATOM 2150 N N . PRO A 1 283 ? -8.215 10.138 -9.236 1.00 60.88 283 PRO A N 1
ATOM 2151 C CA . PRO A 1 283 ? -8.505 10.644 -7.910 1.00 60.88 283 PRO A CA 1
ATOM 2152 C C . PRO A 1 283 ? -7.798 11.994 -7.737 1.00 60.88 283 PRO A C 1
ATOM 2154 O O . PRO A 1 283 ? -6.598 12.112 -7.974 1.00 60.88 283 PRO A O 1
ATOM 2157 N N . ILE A 1 284 ? -8.574 13.018 -7.381 1.00 55.78 284 ILE A N 1
ATOM 2158 C CA . ILE A 1 284 ? -8.065 14.351 -7.061 1.00 55.78 284 ILE A CA 1
ATOM 2159 C C . ILE A 1 284 ? -7.878 14.367 -5.547 1.00 55.78 284 ILE A C 1
ATOM 2161 O O . ILE A 1 284 ? -8.853 14.156 -4.818 1.00 55.78 284 ILE A O 1
ATOM 2165 N N . TRP A 1 285 ? -6.640 14.559 -5.104 1.00 57.75 285 TRP A N 1
ATOM 2166 C CA . TRP A 1 285 ? -6.284 14.743 -3.699 1.00 57.75 285 TRP A CA 1
ATOM 2167 C C . TRP A 1 285 ? -5.936 16.204 -3.460 1.00 57.75 285 TRP A C 1
ATOM 2169 O O . TRP A 1 285 ? -5.190 16.762 -4.299 1.00 57.75 285 TRP A O 1
#

Radius of gyration: 21.96 Å; Cα contacts (8 Å, |Δi|>4): 461; chains: 1; bounding box: 42×96×45 Å

Secondary structure (DSSP, 8-state):
--PPP-----THHHHHHHHHHHHHTT-PPPPP---GGGG-TTEEEEEE-TTS-EEEEE-HHHHHH--EE-GGGGHHHHHHHHHHTT---TT-EE------BTB-TT--TT-PPPEEHHHHHHTT-HHHHHHHHTTS-HHHHHHHHHHTT---SSSS--TTPPTT---GGGGSSS---TTTS---EE-HHHHHHHHHHHHTTTTS-HHHHHHHHHHHB-TTS-EEEEEEE--SSEEEEEEEEEEESTT-S-EEEEEEEEEEETT-SSPP-HHHHHHHHHTSPPPP-

Foldseek 3Di:
DDDDDDDPPDPVVVVVVVVVVCVVVPPDQPDDLPFPLQQDLQKKKFKAFLVRDTRDIDNVCQQQAWKDQCALVLLLLLLQLLVVVVVDDQQDWDFQCCCDVPRPPDPDPPDGDTDGVLCCQQVVRPVVSLSSVLPDQPVSRLVLCQVLLKFFPVLTNHRPTRRSDDDPVLRPDNDNPSNPPSRIIDGNSSSLSSVSCVQVVHPHDPSSNVSQLVSQQFDPRKRKGKDKDDDPFKIKIKMWIWDDAPPPVTIMIMIMMGIDTNPDPPDDPVQCSVQVRSVHHRGDD

pLDDT: mean 75.49, std 18.38, range [31.17, 96.25]

Nearest PDB structures (foldseek):
  5ksh-assembly1_A  TM=6.736E-01  e=5.621E-09  Neisseria gonorrhoeae
  3equ-assembly2_B  TM=6.756E-01  e=1.788E-08  Neisseria gonorrhoeae
  3eqv-assembly2_B  TM=6.619E-01  e=1.593E-08  Neisseria gonorrhoeae
  3eqv-assembly1_A  TM=6.710E-01  e=4.020E-08  Neisseria gonorrhoeae
  3equ-assembly1_A  TM=6.515E-01  e=1.436E-07  Neisseria gonorrhoeae